Protein AF-0000000070361466 (afdb_homodimer)

Foldseek 3Di:
DPPCPDPLNVVLVVLVVLQVVLLVVLQVQLQCCLVPNNPDVPDPVVLVVLLVSLVSNLVSLVVNVVSLVLCVQQPPNSPVLVVVSVVLSVLSCCLSHCPVVVVDPPNVSSVSSNVSSVVCVVCVVVSVVSRVVRSVVVVVVVVVVVVVVD/DPPCPDPLVVVLVVLVVLQVVLLVVLLVQLQCCLVPNHPDVPDPVVLVVLLVSLVSNLVSLVVNVVSLVLCVQQPPNSPVLVVVSVVLSVLSCCLSHCPVVVVDPPNVSSVSSNVSSVVCVVCVVVSVCSRVVRSVVVVVVVVVVVVVVD

Radius of gyration: 20.85 Å; Cα contacts (8 Å, |Δi|>4): 242; chains: 2; bounding box: 41×65×48 Å

Organism: Tetrahymena thermophila (strain SB210) (NCBI:txid312017)

Nearest PDB structures (foldseek):
  5a7d-assembly4_N  TM=4.945E-01  e=7.513E+00  Drosophila melanogaster
  8u5x-assembly1_A  TM=5.374E-01  e=8.543E+00  Homo sapiens

Structure (mmCIF, N/CA/C/O backbone):
data_AF-0000000070361466-model_v1
#
loop_
_entity.id
_entity.type
_entity.pdbx_description
1 polymer 'Transmembrane protein, putative'
#
loop_
_atom_site.group_PDB
_atom_site.id
_atom_site.type_symbol
_atom_site.label_atom_id
_atom_site.label_alt_id
_atom_site.label_comp_id
_atom_site.label_asym_id
_atom_site.label_entity_id
_atom_site.label_seq_id
_atom_site.pdbx_PDB_ins_code
_atom_site.Cartn_x
_atom_site.Cartn_y
_atom_site.Cartn_z
_atom_site.occupancy
_atom_site.B_iso_or_equiv
_atom_site.auth_seq_id
_atom_site.auth_comp_id
_atom_site.auth_asym_id
_atom_site.auth_atom_id
_atom_site.pdbx_PDB_model_num
ATOM 1 N N . MET A 1 1 ? -0.091 -6.066 -29.016 1 43 1 MET A N 1
ATOM 2 C CA . MET A 1 1 ? 0.013 -5.41 -27.703 1 43 1 MET A CA 1
ATOM 3 C C . MET A 1 1 ? 0.186 -6.438 -26.594 1 43 1 MET A C 1
ATOM 5 O O . MET A 1 1 ? -0.499 -7.461 -26.578 1 43 1 MET A O 1
ATOM 9 N N . SER A 1 2 ? 1.187 -6.289 -25.797 1 61.31 2 SER A N 1
ATOM 10 C CA . SER A 1 2 ? 1.551 -7.375 -24.906 1 61.31 2 SER A CA 1
ATOM 11 C C . SER A 1 2 ? 0.399 -7.727 -23.969 1 61.31 2 SER A C 1
ATOM 13 O O . SER A 1 2 ? -0.404 -6.863 -23.609 1 61.31 2 SER A O 1
ATOM 15 N N . GLU A 1 3 ? -0.049 -9.008 -24.016 1 75.94 3 GLU A N 1
ATOM 16 C CA . GLU A 1 3 ? -1.129 -9.617 -23.234 1 75.94 3 GLU A CA 1
ATOM 17 C C . GLU A 1 3 ? -1.172 -9.07 -21.812 1 75.94 3 GLU A C 1
ATOM 19 O O . GLU A 1 3 ? -2.221 -9.094 -21.172 1 75.94 3 GLU A O 1
ATOM 24 N N . PHE A 1 4 ? -0.107 -8.375 -21.516 1 77.69 4 PHE A N 1
ATOM 25 C CA . PHE A 1 4 ? -0.076 -7.762 -20.188 1 77.69 4 PHE A CA 1
ATOM 26 C C . PHE A 1 4 ? -1.05 -6.59 -20.109 1 77.69 4 PHE A C 1
ATOM 28 O O . PHE A 1 4 ? -1.728 -6.406 -19.094 1 77.69 4 PHE A O 1
ATOM 35 N N . PHE A 1 5 ? -1.266 -5.867 -21.203 1 79 5 PHE A N 1
ATOM 36 C CA . PHE A 1 5 ? -2.139 -4.703 -21.172 1 79 5 PHE A CA 1
ATOM 37 C C . PHE A 1 5 ? -3.561 -5.074 -21.578 1 79 5 PHE A C 1
ATOM 39 O O . PHE A 1 5 ? -4.082 -4.57 -22.562 1 79 5 PHE A O 1
ATOM 46 N N . SER A 1 6 ? -4.215 -5.805 -20.781 1 85.81 6 SER A N 1
ATOM 47 C CA . SER A 1 6 ? -5.605 -6.191 -21 1 85.81 6 SER A CA 1
ATOM 48 C C . SER A 1 6 ? -6.555 -5.25 -20.266 1 85.81 6 SER A C 1
ATOM 50 O O . SER A 1 6 ? -6.137 -4.508 -19.359 1 85.81 6 SER A O 1
ATOM 52 N N . GLN A 1 7 ? -7.742 -5.191 -20.719 1 86.5 7 GLN A N 1
ATOM 53 C CA . GLN A 1 7 ? -8.781 -4.398 -20.078 1 86.5 7 GLN A CA 1
ATOM 54 C C . GLN A 1 7 ? -8.945 -4.793 -18.609 1 86.5 7 GLN A C 1
ATOM 56 O O . GLN A 1 7 ? -9.148 -3.932 -17.75 1 86.5 7 GLN A O 1
ATOM 61 N N . ASP A 1 8 ? -8.859 -5.988 -18.328 1 85.12 8 ASP A N 1
ATOM 62 C CA . ASP A 1 8 ? -8.961 -6.48 -16.953 1 85.12 8 ASP A CA 1
ATOM 63 C C . ASP A 1 8 ? -7.844 -5.918 -16.094 1 85.12 8 ASP A C 1
ATOM 65 O O . ASP A 1 8 ? -8.094 -5.473 -14.961 1 85.12 8 ASP A O 1
ATOM 69 N N . LEU A 1 9 ? -6.742 -5.883 -16.641 1 89.25 9 LEU A N 1
ATOM 70 C CA . LEU A 1 9 ? -5.602 -5.363 -15.891 1 89.25 9 LEU A CA 1
ATOM 71 C C . LEU A 1 9 ? -5.734 -3.861 -15.672 1 89.25 9 LEU A C 1
ATOM 73 O O . LEU A 1 9 ? -5.387 -3.352 -14.602 1 89.25 9 LEU A O 1
ATOM 77 N N . ALA A 1 10 ? -6.277 -3.209 -16.688 1 90.5 10 ALA A N 1
ATOM 78 C CA . ALA A 1 10 ? -6.469 -1.764 -16.578 1 90.5 10 ALA A CA 1
ATOM 79 C C . ALA A 1 10 ? -7.43 -1.42 -15.438 1 90.5 10 ALA A C 1
ATOM 81 O O . ALA A 1 10 ? -7.18 -0.488 -14.672 1 90.5 10 ALA A O 1
ATOM 82 N N . ILE A 1 11 ? -8.469 -2.135 -15.375 1 91.56 11 ILE A N 1
ATOM 83 C CA . ILE A 1 11 ? -9.453 -1.911 -14.32 1 91.56 11 ILE A CA 1
ATOM 84 C C . ILE A 1 11 ? -8.836 -2.209 -12.961 1 91.56 11 ILE A C 1
ATOM 86 O O . ILE A 1 11 ? -8.961 -1.413 -12.023 1 91.56 11 ILE A O 1
ATOM 90 N N . LYS A 1 12 ? -8.148 -3.289 -12.883 1 91.75 12 LYS A N 1
ATOM 91 C CA . LYS A 1 12 ? -7.48 -3.664 -11.633 1 91.75 12 LYS A CA 1
ATOM 92 C C . LYS A 1 12 ? -6.469 -2.602 -11.211 1 91.75 12 LYS A C 1
ATOM 94 O O . LYS A 1 12 ? -6.383 -2.258 -10.031 1 91.75 12 LYS A O 1
ATOM 99 N N . TYR A 1 13 ? -5.816 -2.111 -12.211 1 93.19 13 TYR A N 1
ATOM 100 C CA . TYR A 1 13 ? -4.809 -1.089 -11.945 1 93.19 13 TYR A CA 1
ATOM 101 C C . TYR A 1 13 ? -5.453 0.185 -11.414 1 93.19 13 TYR A C 1
ATOM 103 O O . TYR A 1 13 ? -5.008 0.732 -10.398 1 93.19 13 TYR A O 1
ATOM 111 N N . THR A 1 14 ? -6.469 0.592 -12.055 1 94 14 THR A N 1
ATOM 112 C CA . THR A 1 14 ? -7.133 1.838 -11.68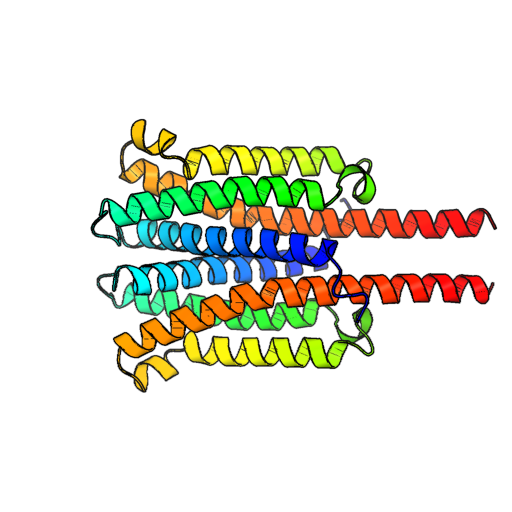8 1 94 14 THR A CA 1
ATOM 113 C C . THR A 1 14 ? -7.715 1.748 -10.281 1 94 14 THR A C 1
ATOM 115 O O . THR A 1 14 ? -7.539 2.662 -9.477 1 94 14 THR A O 1
ATOM 118 N N . VAL A 1 15 ? -8.328 0.705 -10.031 1 94.88 15 VAL A N 1
ATOM 119 C CA . VAL A 1 15 ? -8.945 0.513 -8.727 1 94.88 15 VAL A CA 1
ATOM 120 C C . VAL A 1 15 ? -7.867 0.456 -7.645 1 94.88 15 VAL A C 1
ATOM 122 O O . VAL A 1 15 ? -8.008 1.065 -6.582 1 94.88 15 VAL A O 1
ATOM 125 N N . ARG A 1 16 ? -6.812 -0.213 -7.93 1 94.38 16 ARG A N 1
ATOM 126 C CA . ARG A 1 16 ? -5.715 -0.323 -6.973 1 94.38 16 ARG A CA 1
ATOM 127 C C . ARG A 1 16 ? -5.055 1.032 -6.738 1 94.38 16 ARG A C 1
ATOM 129 O O . ARG A 1 16 ? -4.715 1.375 -5.605 1 94.38 16 ARG A O 1
ATOM 136 N N . PHE A 1 17 ? -4.949 1.73 -7.785 1 94.69 17 PHE A N 1
ATOM 137 C CA . PHE A 1 17 ? -4.379 3.066 -7.672 1 94.69 17 PHE A CA 1
ATOM 138 C C . PHE A 1 17 ? -5.234 3.945 -6.77 1 94.69 17 PHE A C 1
ATOM 140 O O . PHE A 1 17 ? -4.723 4.578 -5.844 1 94.69 17 PHE A O 1
ATOM 147 N N . CYS A 1 18 ? -6.465 3.99 -7.059 1 95.81 18 CYS A N 1
ATOM 148 C CA . CYS A 1 18 ? -7.383 4.793 -6.254 1 95.81 18 CYS A CA 1
ATOM 149 C C . CYS A 1 18 ? -7.324 4.379 -4.789 1 95.81 18 CYS A C 1
ATOM 151 O O . CYS A 1 18 ? -7.277 5.23 -3.902 1 95.81 18 CYS A O 1
ATOM 153 N N . HIS A 1 19 ? -7.266 3.135 -4.59 1 94.88 19 HIS A N 1
ATOM 154 C CA . HIS A 1 19 ? -7.227 2.609 -3.23 1 94.88 19 HIS A CA 1
ATOM 155 C C . HIS A 1 19 ? -5.93 3.002 -2.527 1 94.88 19 HIS A C 1
ATOM 157 O O . HIS A 1 19 ? -5.957 3.5 -1.4 1 94.88 19 HIS A O 1
ATOM 163 N N . MET A 1 20 ? -4.863 2.895 -3.195 1 94.88 20 MET A N 1
ATOM 164 C CA . MET A 1 20 ? -3.557 3.182 -2.613 1 94.88 20 MET A CA 1
ATOM 165 C C . MET A 1 20 ? -3.406 4.672 -2.318 1 94.88 20 MET A C 1
ATOM 167 O O . MET A 1 20 ? -2.908 5.051 -1.258 1 94.88 20 MET A O 1
ATOM 171 N N . PHE A 1 21 ? -3.857 5.379 -3.227 1 96.12 21 PHE A N 1
ATOM 172 C CA . PHE A 1 21 ? -3.744 6.82 -3.057 1 96.12 21 PHE A CA 1
ATOM 173 C C . PHE A 1 21 ? -4.512 7.285 -1.824 1 96.12 21 PHE A C 1
ATOM 175 O O . PHE A 1 21 ? -3.982 8.031 -1.002 1 96.12 21 PHE A O 1
ATOM 182 N N . THR A 1 22 ? -5.68 6.852 -1.6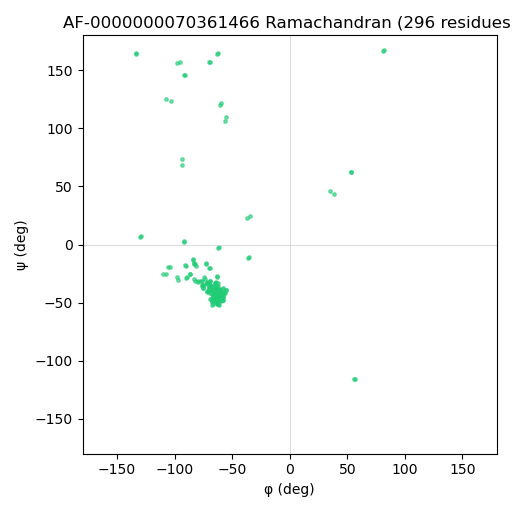92 1 95.06 22 THR A N 1
ATOM 183 C CA . THR A 1 22 ? -6.543 7.305 -0.605 1 95.06 22 THR A CA 1
ATOM 184 C C . THR A 1 22 ? -6.055 6.762 0.734 1 95.06 22 THR A C 1
ATOM 186 O O . THR A 1 22 ? -6.078 7.469 1.743 1 95.06 22 THR A O 1
ATOM 189 N N . VAL A 1 23 ? -5.586 5.52 0.726 1 94.5 23 VAL A N 1
ATOM 190 C CA . VAL A 1 23 ? -5.051 4.945 1.956 1 94.5 23 VAL A CA 1
ATOM 191 C C . VAL A 1 23 ? -3.84 5.75 2.418 1 94.5 23 VAL A C 1
ATOM 193 O O . VAL A 1 23 ? -3.721 6.082 3.602 1 94.5 23 VAL A O 1
ATOM 196 N N . CYS A 1 24 ? -2.971 6.078 1.529 1 95.19 24 CYS A N 1
ATOM 197 C CA . CYS A 1 24 ? -1.765 6.824 1.868 1 95.19 24 CYS A CA 1
ATOM 198 C C . CYS A 1 24 ? -2.113 8.219 2.375 1 95.19 24 CYS A C 1
ATOM 200 O O . CYS A 1 24 ? -1.613 8.648 3.418 1 95.19 24 CYS A O 1
ATOM 202 N N . ALA A 1 25 ? -2.973 8.852 1.678 1 93.88 25 ALA A N 1
ATOM 203 C CA . ALA A 1 25 ? -3.338 10.227 2.025 1 93.88 25 ALA A CA 1
ATOM 204 C C . ALA A 1 25 ? -3.994 10.289 3.4 1 93.88 25 ALA A C 1
ATOM 206 O O . ALA A 1 25 ? -3.566 11.055 4.266 1 93.88 25 ALA A O 1
ATOM 207 N N . LEU A 1 26 ? -4.949 9.453 3.637 1 92.81 26 LEU A N 1
ATOM 208 C CA . LEU A 1 26 ? -5.742 9.531 4.859 1 92.81 26 LEU A CA 1
ATOM 209 C C . LEU A 1 26 ? -4.957 8.984 6.051 1 92.81 26 LEU A C 1
ATOM 211 O O . LEU A 1 26 ? -5.098 9.484 7.172 1 92.81 26 LEU A O 1
ATOM 215 N N . SER A 1 27 ? -4.176 7.984 5.789 1 93.31 27 SER A N 1
ATOM 216 C CA . SER A 1 27 ? -3.371 7.438 6.875 1 93.31 27 SER A CA 1
ATOM 217 C C . SER A 1 27 ? -2.338 8.453 7.363 1 93.31 27 SER A C 1
ATOM 219 O O . SER A 1 27 ? -2.18 8.656 8.57 1 93.31 27 SER A O 1
ATOM 221 N N . GLY A 1 28 ? -1.68 9.031 6.422 1 92.25 28 GLY A N 1
ATOM 222 C CA . GLY A 1 28 ? -0.688 10.023 6.809 1 92.25 28 GLY A CA 1
ATOM 223 C C . GLY A 1 28 ? -1.275 11.18 7.586 1 92.25 28 GLY A C 1
ATOM 224 O O . GLY A 1 28 ? -0.706 11.617 8.594 1 92.25 28 GLY A O 1
ATOM 225 N N . LYS A 1 29 ? -2.365 11.641 7.137 1 90.06 29 LYS A N 1
ATOM 226 C CA . LYS A 1 29 ? -3.033 12.727 7.848 1 90.06 29 LYS A CA 1
ATOM 227 C C . LYS A 1 29 ? -3.355 12.336 9.281 1 90.06 29 LYS A C 1
ATOM 229 O O . LYS A 1 29 ? -3.078 13.086 10.219 1 90.06 29 LYS A O 1
ATOM 234 N N . SER A 1 30 ? -3.908 11.188 9.391 1 90.38 30 SER A N 1
ATOM 235 C CA . SER A 1 30 ? -4.32 10.711 10.703 1 90.38 30 SER A CA 1
ATOM 236 C C . SER A 1 30 ? -3.123 10.555 11.633 1 90.38 30 SER A C 1
ATOM 238 O O . SER A 1 30 ? -3.193 10.914 12.812 1 90.38 30 SER A O 1
ATOM 240 N N . ILE A 1 31 ? -2.07 10.047 11.148 1 90.81 31 ILE A N 1
ATOM 241 C CA . ILE A 1 31 ? -0.871 9.805 11.945 1 90.81 31 ILE A CA 1
ATOM 242 C C . ILE A 1 31 ? -0.305 11.141 12.43 1 90.81 31 ILE A C 1
ATOM 244 O O . ILE A 1 31 ? -0.047 11.312 13.625 1 90.81 31 ILE A O 1
ATOM 248 N N . PHE A 1 32 ? -0.194 12.023 11.586 1 89.06 32 PHE A N 1
ATOM 249 C CA . PHE A 1 32 ? 0.448 13.281 11.953 1 89.06 32 PHE A CA 1
ATOM 250 C C . PHE A 1 32 ? -0.495 14.148 12.773 1 89.06 32 PHE A C 1
ATOM 252 O O . PHE A 1 32 ? -0.055 14.883 13.656 1 89.06 32 PHE A O 1
ATOM 259 N N . GLU A 1 33 ? -1.767 14.008 12.477 1 87.75 33 GLU A N 1
ATOM 260 C CA . GLU A 1 33 ? -2.73 14.727 13.305 1 87.75 33 GLU A CA 1
ATOM 261 C C . GLU A 1 33 ? -2.711 14.219 14.742 1 87.75 33 GLU A C 1
ATOM 263 O O . GLU A 1 33 ? -2.83 15 15.688 1 87.75 33 GLU A O 1
ATOM 268 N N . TYR A 1 34 ? -2.658 12.984 14.852 1 89.88 34 TYR A N 1
ATOM 269 C CA . TYR A 1 34 ? -2.629 12.375 16.188 1 89.88 34 TYR A CA 1
ATOM 270 C C . TYR A 1 34 ? -1.357 12.758 16.922 1 89.88 34 TYR A C 1
ATOM 272 O O . TYR A 1 34 ? -1.4 13.07 18.125 1 89.88 34 TYR A O 1
ATOM 280 N N . LEU A 1 35 ? -0.206 12.781 16.297 1 88.12 35 LEU A N 1
ATOM 281 C CA . LEU A 1 35 ? 1.088 12.961 16.938 1 88.12 35 LEU A CA 1
ATOM 282 C C . LEU A 1 35 ? 1.378 14.445 17.188 1 88.12 35 LEU A C 1
ATOM 284 O O . LEU A 1 35 ? 2.023 14.805 18.172 1 88.12 35 LEU A O 1
ATOM 288 N N . TYR A 1 36 ? 0.867 15.258 16.312 1 82.94 36 TYR A N 1
ATOM 289 C CA . TYR A 1 36 ? 1.318 16.641 16.375 1 82.94 36 TYR A CA 1
ATOM 290 C C . TYR A 1 36 ? 0.135 17.609 16.391 1 82.94 36 TYR A C 1
ATOM 292 O O . TYR A 1 36 ? 0.315 18.812 16.484 1 82.94 36 TYR A O 1
ATOM 300 N N . GLY A 1 37 ? -1.083 17.031 16.5 1 76.06 37 GLY A N 1
ATOM 301 C CA . GLY A 1 37 ? -2.266 17.875 16.547 1 76.06 37 GLY A CA 1
ATOM 302 C C . GLY A 1 37 ? -2.719 18.344 15.172 1 76.06 37 GLY A C 1
ATOM 303 O O . GLY A 1 37 ? -2.102 18 14.164 1 76.06 37 GLY A O 1
ATOM 304 N N . ASP A 1 38 ? -3.967 18.875 15.227 1 59.69 38 ASP A N 1
ATOM 305 C CA . ASP A 1 38 ? -4.684 19.219 14.008 1 59.69 38 ASP A CA 1
ATOM 306 C C . ASP A 1 38 ? -3.871 20.188 13.148 1 59.69 38 ASP A C 1
ATOM 308 O O . ASP A 1 38 ? -3.398 21.219 13.648 1 59.69 38 ASP A O 1
ATOM 312 N N . PHE A 1 39 ? -3.371 19.547 12.078 1 52.47 39 PHE A N 1
ATOM 313 C CA . PHE A 1 39 ? -2.545 20.219 11.086 1 52.47 39 PHE A CA 1
ATOM 314 C C . PHE A 1 39 ? -3.299 21.375 10.445 1 52.47 39 PHE A C 1
ATOM 316 O O . PHE A 1 39 ? -2.691 22.359 10.023 1 52.47 39 PHE A O 1
ATOM 323 N N . THR A 1 40 ? -4.504 21.094 10.023 1 54.41 40 THR A N 1
ATOM 324 C CA . THR A 1 40 ? -5.152 21.953 9.031 1 54.41 40 THR A CA 1
ATOM 325 C C . THR A 1 40 ? -6.195 22.844 9.688 1 54.41 40 THR A C 1
ATOM 327 O O . THR A 1 40 ? -6.652 22.562 10.797 1 54.41 40 THR A O 1
ATOM 330 N N . ASN A 1 41 ? -5.973 24.031 9.469 1 56.59 41 ASN A N 1
ATOM 331 C CA . ASN A 1 41 ? -7 24.969 9.938 1 56.59 41 ASN A CA 1
ATOM 332 C C . ASN A 1 41 ? -8.398 24.359 9.812 1 56.59 41 ASN A C 1
ATOM 334 O O . ASN A 1 41 ? -9.398 25.078 9.883 1 56.59 41 ASN A O 1
ATOM 338 N N . ASN A 1 42 ? -8.344 22.922 9.836 1 63 42 ASN A N 1
ATOM 339 C CA . ASN A 1 42 ? -9.633 22.25 9.797 1 63 42 ASN A CA 1
ATOM 340 C C . ASN A 1 42 ? -10.641 23.016 8.938 1 63 42 ASN A C 1
ATOM 342 O O . ASN A 1 42 ? -11.758 23.297 9.383 1 63 42 ASN A O 1
ATOM 346 N N . SER A 1 43 ? -10.117 23.422 7.75 1 74.62 43 SER A N 1
ATOM 347 C CA . SER A 1 43 ? -11.016 24.156 6.863 1 74.62 43 SER A CA 1
ATOM 348 C C . SER A 1 43 ? -12.102 23.234 6.301 1 74.62 43 SER A C 1
ATOM 350 O O . SER A 1 43 ? -11.945 22.016 6.277 1 74.62 43 SER A O 1
ATOM 352 N N . LYS A 1 44 ? -13.125 23.875 5.938 1 82.25 44 LYS A N 1
ATOM 353 C CA . LYS A 1 44 ? -14.242 23.172 5.312 1 82.25 44 LYS A CA 1
ATOM 354 C C . LYS A 1 44 ? -13.789 22.438 4.055 1 82.25 44 LYS A C 1
ATOM 356 O O . LYS A 1 44 ? -14.227 21.312 3.797 1 82.25 44 LYS A O 1
ATOM 361 N N . ALA A 1 45 ? -12.914 23.031 3.338 1 83.06 45 ALA A N 1
ATOM 362 C CA . ALA A 1 45 ? -12.398 22.438 2.111 1 83.06 45 ALA A CA 1
ATOM 363 C C . ALA A 1 45 ? -11.617 21.156 2.412 1 83.06 45 ALA A C 1
ATOM 365 O O . ALA A 1 45 ? -11.766 20.156 1.71 1 83.06 45 ALA A O 1
ATOM 366 N N . GLU A 1 46 ? -10.828 21.125 3.408 1 85.25 46 GLU A N 1
ATOM 367 C CA . GLU A 1 46 ? -10.07 19.953 3.816 1 85.25 46 GLU A CA 1
ATOM 368 C C . GLU A 1 46 ? -11 18.828 4.258 1 85.25 46 GLU A C 1
ATOM 370 O O . GLU A 1 46 ? -10.781 17.656 3.922 1 85.25 46 GLU A O 1
ATOM 375 N N . GLY A 1 47 ? -12 19.203 4.938 1 84.38 47 GLY A N 1
ATOM 376 C CA . GLY A 1 47 ? -12.984 18.219 5.367 1 84.38 47 GLY A CA 1
ATOM 377 C C . GLY A 1 47 ? -13.68 17.531 4.211 1 84.38 47 GLY A C 1
ATOM 378 O O . GLY A 1 47 ? -13.852 16.312 4.219 1 84.38 47 GLY A O 1
ATOM 379 N N . ILE A 1 48 ? -14.117 18.328 3.305 1 87.19 48 ILE A N 1
ATOM 380 C CA . ILE A 1 48 ? -14.781 17.797 2.123 1 87.19 48 ILE A CA 1
ATOM 381 C C . ILE A 1 48 ? -13.82 16.891 1.356 1 87.19 48 ILE A C 1
ATOM 383 O O . ILE A 1 48 ? -14.203 15.797 0.924 1 87.19 48 ILE A O 1
ATOM 387 N N . PHE A 1 49 ? -12.602 17.297 1.213 1 89.69 49 PHE A N 1
ATOM 388 C CA . PHE A 1 49 ? -11.586 16.516 0.522 1 89.69 49 PHE A CA 1
ATOM 389 C C . PHE A 1 49 ? -11.383 15.172 1.215 1 89.69 49 PHE A C 1
ATOM 391 O O . PHE A 1 49 ? -11.383 14.125 0.563 1 89.69 49 PHE A O 1
ATOM 398 N N . CYS A 1 50 ? -11.25 15.195 2.482 1 89.19 50 CYS A N 1
ATOM 399 C CA . CYS A 1 50 ? -11.07 13.969 3.252 1 89.19 50 CYS A CA 1
ATOM 400 C C . CYS A 1 50 ? -12.297 13.07 3.137 1 89.19 50 CYS A C 1
ATOM 402 O O . CYS A 1 50 ? -12.164 11.844 3.07 1 89.19 50 CYS A O 1
ATOM 404 N N . GLY A 1 51 ? -13.461 13.703 3.07 1 88.88 51 GLY A N 1
ATOM 405 C CA . GLY A 1 51 ? -14.68 12.938 2.883 1 88.88 51 GLY A CA 1
ATOM 406 C C . GLY A 1 51 ? -14.734 12.219 1.547 1 88.88 51 GLY A C 1
ATOM 407 O O . GLY A 1 51 ? -15.109 11.047 1.479 1 88.88 51 GLY A O 1
ATOM 408 N N . ILE A 1 52 ? -14.344 12.875 0.559 1 92.75 52 ILE A N 1
ATOM 409 C CA . ILE A 1 52 ? -14.305 12.289 -0.776 1 92.75 52 ILE A CA 1
ATOM 410 C C . ILE A 1 52 ? -13.281 11.156 -0.811 1 92.75 52 ILE A C 1
ATOM 412 O O . ILE A 1 52 ? -13.555 10.078 -1.334 1 92.75 52 ILE A O 1
ATOM 416 N N . LEU A 1 53 ? -12.141 11.414 -0.221 1 93.81 53 LEU A N 1
ATOM 417 C CA . LEU A 1 53 ? -11.117 10.375 -0.163 1 93.81 53 LEU A CA 1
ATOM 418 C C . LEU A 1 53 ? -11.625 9.148 0.576 1 93.81 53 LEU A C 1
ATOM 420 O O . LEU A 1 53 ? -11.359 8.016 0.169 1 93.81 53 LEU A O 1
ATOM 424 N N . GLY A 1 54 ? -12.344 9.438 1.641 1 92.25 54 GLY A N 1
ATOM 425 C CA . GLY A 1 54 ? -12.922 8.328 2.381 1 92.25 54 GLY A CA 1
ATOM 426 C C . GLY A 1 54 ? -13.883 7.5 1.556 1 92.25 54 GLY A C 1
ATOM 427 O O . GLY A 1 54 ? -13.844 6.27 1.595 1 92.25 54 GLY A O 1
ATOM 428 N N . LEU A 1 55 ? -14.703 8.141 0.812 1 93.56 55 LEU A N 1
ATOM 429 C CA . LEU A 1 55 ? -15.672 7.457 -0.039 1 93.56 55 LEU A CA 1
ATOM 430 C C . LEU A 1 55 ? -14.961 6.625 -1.104 1 93.56 55 LEU A C 1
ATOM 432 O O . LEU A 1 55 ? -15.328 5.469 -1.335 1 93.56 55 LEU A O 1
ATOM 436 N N . ILE A 1 56 ? -13.969 7.156 -1.703 1 95.75 56 ILE A N 1
ATOM 437 C CA . ILE A 1 56 ? -13.211 6.449 -2.729 1 95.75 56 ILE A CA 1
ATOM 438 C C . ILE A 1 56 ? -12.492 5.254 -2.107 1 95.75 56 ILE A C 1
ATOM 440 O O . ILE A 1 56 ? -12.422 4.184 -2.713 1 95.75 56 ILE A O 1
ATOM 444 N N . LEU A 1 57 ? -11.969 5.418 -0.94 1 95 57 LEU A N 1
ATOM 445 C CA . LEU A 1 57 ? -11.289 4.34 -0.237 1 95 57 LEU A CA 1
ATOM 446 C C . LEU A 1 57 ? -12.227 3.156 -0.01 1 95 57 LEU A C 1
ATOM 448 O O . LEU A 1 57 ? -11.867 2.012 -0.3 1 95 57 LEU A O 1
ATOM 452 N N . ILE A 1 58 ? -13.406 3.451 0.43 1 92.69 58 ILE A N 1
ATOM 453 C CA . ILE A 1 58 ? -14.391 2.418 0.73 1 92.69 58 ILE A CA 1
ATOM 454 C C . ILE A 1 58 ? -14.805 1.714 -0.558 1 92.69 58 ILE A C 1
ATOM 456 O O . ILE A 1 58 ? -14.773 0.484 -0.638 1 92.69 58 ILE A O 1
ATOM 460 N N . LEU A 1 59 ? -15.086 2.443 -1.535 1 94.88 59 LEU A N 1
ATOM 461 C CA . LEU A 1 59 ? -15.578 1.879 -2.787 1 94.88 59 LEU A CA 1
ATOM 462 C C . LEU A 1 59 ? -14.477 1.087 -3.492 1 94.88 59 LEU A C 1
ATOM 464 O O . LEU A 1 59 ? -14.719 -0.028 -3.961 1 94.88 59 LEU A O 1
ATOM 468 N N . SER A 1 60 ? -13.359 1.666 -3.57 1 94.56 60 SER A N 1
ATOM 469 C CA . SER A 1 60 ? -12.258 0.969 -4.234 1 94.56 60 SER A CA 1
ATOM 470 C C . SER A 1 60 ? -11.859 -0.283 -3.463 1 94.56 60 SER A C 1
ATOM 472 O O . SER A 1 60 ? -11.484 -1.293 -4.062 1 94.56 60 SER A O 1
ATOM 474 N N . GLY A 1 61 ? -11.906 -0.221 -2.189 1 92.12 61 GLY A N 1
ATOM 475 C CA . GLY A 1 61 ? -11.641 -1.407 -1.389 1 92.12 61 GLY A CA 1
ATOM 476 C C . GLY A 1 61 ? -12.617 -2.535 -1.657 1 92.12 61 GLY A C 1
ATOM 477 O O . GLY A 1 61 ? -12.219 -3.693 -1.792 1 92.12 61 GLY A O 1
ATOM 478 N N . LEU A 1 62 ? -13.828 -2.184 -1.766 1 90.94 62 LEU A N 1
ATOM 479 C CA . LEU A 1 62 ? -14.875 -3.158 -2.045 1 90.94 62 LEU A CA 1
ATOM 480 C C . LEU A 1 62 ? -14.688 -3.785 -3.422 1 90.94 62 LEU A C 1
ATOM 482 O O . LEU A 1 62 ? -14.68 -5.012 -3.555 1 90.94 62 LEU A O 1
ATOM 486 N N . ILE A 1 63 ? -14.438 -3.006 -4.379 1 92.56 63 ILE A N 1
ATOM 487 C CA . ILE A 1 63 ? -14.266 -3.488 -5.746 1 92.56 63 ILE A CA 1
ATOM 488 C C . ILE A 1 63 ? -13.023 -4.379 -5.824 1 92.56 63 ILE A C 1
ATOM 490 O O . ILE A 1 63 ? -13.047 -5.43 -6.469 1 92.56 63 ILE A O 1
ATOM 494 N N . ASN A 1 64 ? -12 -3.973 -5.129 1 89.25 64 ASN A N 1
ATOM 495 C CA . ASN A 1 64 ? -10.758 -4.738 -5.113 1 89.25 64 ASN A CA 1
ATOM 496 C C . ASN A 1 64 ? -10.969 -6.145 -4.555 1 89.25 64 ASN A C 1
ATOM 498 O O . ASN A 1 64 ? -10.359 -7.102 -5.027 1 89.25 64 ASN A O 1
ATOM 502 N N . THR A 1 65 ? -11.75 -6.238 -3.617 1 87.56 65 THR A N 1
ATOM 503 C CA . THR A 1 65 ? -12.039 -7.539 -3.02 1 87.56 65 THR A CA 1
ATOM 504 C C . THR A 1 65 ? -12.672 -8.477 -4.043 1 87.56 65 THR A C 1
ATOM 506 O O . THR A 1 65 ? -12.281 -9.641 -4.156 1 87.56 65 THR A O 1
ATOM 509 N N . PHE A 1 66 ? -13.539 -7.961 -4.84 1 88.5 66 PHE A N 1
ATOM 510 C CA . PHE A 1 66 ? -14.211 -8.773 -5.844 1 88.5 66 PHE A CA 1
ATOM 511 C C . PHE A 1 66 ? -13.258 -9.148 -6.965 1 88.5 66 PHE A C 1
ATOM 513 O O . PHE A 1 66 ? -13.305 -10.266 -7.484 1 88.5 66 PHE A O 1
ATOM 520 N N . LEU A 1 67 ? -12.391 -8.336 -7.246 1 88.94 67 LEU A N 1
ATOM 521 C CA . LEU A 1 67 ? -11.438 -8.57 -8.336 1 88.94 67 LEU A CA 1
ATOM 522 C C . LEU A 1 67 ? -10.422 -9.641 -7.953 1 88.94 67 LEU A C 1
ATOM 524 O O . LEU A 1 67 ? -9.766 -10.211 -8.82 1 88.94 67 LEU A O 1
ATOM 528 N N . GLN A 1 68 ? -10.305 -9.945 -6.691 1 86.88 68 GLN A N 1
ATOM 529 C CA . GLN A 1 68 ? -9.328 -10.938 -6.234 1 86.88 68 GLN A CA 1
ATOM 530 C C . GLN A 1 68 ? -9.883 -12.352 -6.367 1 86.88 68 GLN A C 1
ATOM 532 O O . GLN A 1 68 ? -9.156 -13.328 -6.176 1 86.88 68 GLN A O 1
ATOM 537 N N . LYS A 1 69 ? -11.133 -12.594 -6.609 1 86.44 69 LYS A N 1
ATOM 538 C CA . LYS A 1 69 ? -11.773 -13.883 -6.848 1 86.44 69 LYS A CA 1
ATOM 539 C C . LYS A 1 69 ? -11.453 -14.867 -5.73 1 86.44 69 LYS A C 1
ATOM 541 O O . LYS A 1 69 ? -10.953 -15.969 -5.988 1 86.44 69 LYS A O 1
ATOM 546 N N . PRO A 1 70 ? -11.859 -14.547 -4.539 1 87.69 70 PRO A N 1
ATOM 547 C CA . PRO A 1 70 ? -11.453 -15.359 -3.396 1 87.69 70 PRO A CA 1
ATOM 548 C C . PRO A 1 70 ? -12.016 -16.781 -3.451 1 87.69 70 PRO A C 1
ATOM 550 O O . PRO A 1 70 ? -11.352 -17.734 -3.025 1 87.69 70 PRO A O 1
ATOM 553 N N . LYS A 1 71 ? -13.211 -16.938 -3.955 1 87.69 71 LYS A N 1
ATOM 554 C CA . LYS A 1 71 ? -13.797 -18.281 -4.043 1 87.69 71 LYS A CA 1
ATOM 555 C C . LYS A 1 71 ? -12.93 -19.188 -4.902 1 87.69 71 LYS A C 1
ATOM 557 O O . LYS A 1 71 ? -12.633 -20.328 -4.504 1 87.69 71 LYS A O 1
ATOM 562 N N . GLU A 1 72 ? -12.5 -18.703 -5.938 1 86.56 72 GLU A N 1
ATOM 563 C CA . GLU A 1 72 ? -11.703 -19.469 -6.891 1 86.56 72 GLU A CA 1
ATOM 564 C C . GLU A 1 72 ? -10.281 -19.688 -6.379 1 86.56 72 GLU A C 1
ATOM 566 O O . GLU A 1 72 ? -9.727 -20.781 -6.531 1 86.56 72 GLU A O 1
ATOM 571 N N . ASN A 1 73 ? -9.781 -18.703 -5.672 1 86.81 73 ASN A N 1
ATOM 572 C CA . ASN A 1 73 ? -8.352 -18.719 -5.379 1 86.81 73 ASN A CA 1
ATOM 573 C C . ASN A 1 73 ? -8.07 -19.297 -3.996 1 86.81 73 ASN A C 1
ATOM 575 O O . ASN A 1 73 ? -7.016 -19.891 -3.775 1 86.81 73 ASN A O 1
ATOM 579 N N . LEU A 1 74 ? -8.969 -19.125 -3.08 1 92.81 74 LEU A N 1
ATOM 580 C CA . LEU A 1 74 ? -8.672 -19.469 -1.693 1 92.81 74 LEU A CA 1
ATOM 581 C C . LEU A 1 74 ? -9.414 -20.734 -1.271 1 92.81 74 LEU A C 1
ATOM 583 O O . LEU A 1 74 ? -9.016 -21.406 -0.319 1 92.81 74 LEU A O 1
ATOM 587 N N . LYS A 1 75 ? -10.562 -21.016 -1.957 1 93.06 75 LYS A N 1
ATOM 588 C CA . LYS A 1 75 ? -11.359 -22.203 -1.657 1 93.06 75 LYS A CA 1
ATOM 589 C C . LYS A 1 75 ? -11.766 -22.234 -0.187 1 93.06 75 LYS A C 1
ATOM 591 O O . LYS A 1 75 ? -12.383 -21.297 0.314 1 93.06 75 LYS A O 1
ATOM 596 N N . GLU A 1 76 ? -11.305 -23.234 0.625 1 91.5 76 GLU A N 1
ATOM 597 C CA . GLU A 1 76 ? -11.742 -23.422 2.004 1 91.5 76 GLU A CA 1
ATOM 598 C C . GLU A 1 76 ? -11.234 -22.312 2.906 1 91.5 76 GLU A C 1
ATOM 600 O O . GLU A 1 76 ? -11.781 -22.078 3.99 1 91.5 76 GLU A O 1
ATOM 605 N N . HIS A 1 77 ? -10.234 -21.625 2.504 1 92.44 77 HIS A N 1
ATOM 606 C CA . HIS A 1 77 ? -9.633 -20.594 3.336 1 92.44 77 HIS A CA 1
ATOM 607 C C . HIS A 1 77 ? -10.258 -19.219 3.061 1 92.44 77 HIS A C 1
ATOM 609 O O . HIS A 1 77 ? -9.852 -18.219 3.645 1 92.44 77 HIS A O 1
ATOM 615 N N . LYS A 1 78 ? -11.234 -19.219 2.193 1 94.25 78 LYS A N 1
ATOM 616 C CA . LYS A 1 78 ? -11.852 -17.984 1.741 1 94.25 78 LYS A CA 1
ATOM 617 C C . LYS A 1 78 ? -12.633 -17.312 2.869 1 94.25 78 LYS A C 1
ATOM 619 O O . LYS A 1 78 ? -12.617 -16.094 3.004 1 94.25 78 LYS A O 1
ATOM 624 N N . ASP A 1 79 ? -13.273 -18.078 3.701 1 94.25 79 ASP A N 1
ATOM 625 C CA . ASP A 1 79 ? -14.211 -17.531 4.684 1 94.25 79 ASP A CA 1
ATOM 626 C C . ASP A 1 79 ? -13.484 -16.688 5.73 1 94.25 79 ASP A C 1
ATOM 628 O O . ASP A 1 79 ? -13.898 -15.562 6.023 1 94.25 79 ASP A O 1
ATOM 632 N N . LEU A 1 80 ? -12.445 -17.266 6.305 1 93.81 80 LEU A N 1
ATOM 633 C CA . LEU A 1 80 ? -11.672 -16.516 7.285 1 93.81 80 LEU A CA 1
ATOM 634 C C . LEU A 1 80 ? -11.117 -15.227 6.672 1 93.81 80 LEU A C 1
ATOM 636 O O . LEU A 1 80 ? -11.188 -14.164 7.285 1 93.81 80 LEU A O 1
ATOM 640 N N . TRP A 1 81 ? -10.578 -15.328 5.477 1 94.81 81 TRP A N 1
ATOM 641 C CA . TRP A 1 81 ? -10.016 -14.188 4.762 1 94.81 81 TRP A CA 1
ATOM 642 C C . TRP A 1 81 ? -11.078 -13.117 4.539 1 94.81 81 TRP A C 1
ATOM 644 O O . TRP A 1 81 ? -10.836 -11.938 4.801 1 94.81 81 TRP A O 1
ATOM 654 N N . LEU A 1 82 ? -12.297 -13.531 4.18 1 94.19 82 LEU A N 1
ATOM 655 C CA . LEU A 1 82 ? -13.383 -12.594 3.914 1 94.19 82 LEU A CA 1
ATOM 656 C C . LEU A 1 82 ? -13.883 -11.961 5.207 1 94.19 82 LEU A C 1
ATOM 658 O O . LEU A 1 82 ? -14.211 -10.773 5.234 1 94.19 82 LEU A O 1
ATOM 662 N N . ARG A 1 83 ? -13.961 -12.781 6.184 1 94.19 83 ARG A N 1
ATOM 663 C CA . ARG A 1 83 ? -14.422 -12.258 7.465 1 94.19 83 ARG A CA 1
ATOM 664 C C . ARG A 1 83 ? -13.516 -11.125 7.949 1 94.19 83 ARG A C 1
ATOM 666 O O . ARG A 1 83 ? -14 -10.086 8.398 1 94.19 83 ARG A O 1
ATOM 673 N N . ILE A 1 84 ? -12.234 -11.312 7.848 1 94.06 84 ILE A N 1
ATOM 674 C CA . ILE A 1 84 ? -11.281 -10.297 8.273 1 94.06 84 ILE A CA 1
ATOM 675 C C . ILE A 1 84 ? -11.383 -9.078 7.363 1 94.06 84 ILE A C 1
ATOM 677 O O . ILE A 1 84 ? -11.328 -7.938 7.832 1 94.06 84 ILE A O 1
ATOM 681 N N . LEU A 1 85 ? -11.562 -9.297 6.125 1 93.25 85 LEU A N 1
ATOM 682 C CA . LEU A 1 85 ? -11.688 -8.211 5.16 1 93.25 85 LEU A CA 1
ATOM 683 C C . LEU A 1 85 ? -12.938 -7.379 5.438 1 93.25 85 LEU A C 1
ATOM 685 O O . LEU A 1 85 ? -12.891 -6.148 5.363 1 93.25 85 LEU A O 1
ATOM 689 N N . TYR A 1 86 ? -14.016 -8.039 5.75 1 91.38 86 TYR A N 1
ATOM 690 C CA . TYR A 1 86 ? -15.266 -7.336 6.031 1 91.38 86 TYR A CA 1
ATOM 691 C C . TYR A 1 86 ? -15.164 -6.547 7.332 1 91.38 86 TYR A C 1
ATOM 693 O O . TYR A 1 86 ? -15.695 -5.441 7.438 1 91.38 86 TYR A O 1
ATOM 701 N N . ALA A 1 87 ? -14.531 -7.117 8.281 1 92.88 87 ALA A N 1
ATOM 702 C CA . ALA A 1 87 ? -14.281 -6.375 9.516 1 92.88 87 ALA A CA 1
ATOM 703 C C . ALA A 1 87 ? -13.477 -5.109 9.242 1 92.88 87 ALA A C 1
ATOM 705 O O . ALA A 1 87 ? -13.805 -4.035 9.75 1 92.88 87 ALA A O 1
ATOM 706 N N . LYS A 1 88 ? -12.516 -5.246 8.406 1 92.38 88 LYS A N 1
ATOM 707 C CA . LYS A 1 88 ? -11.719 -4.09 8.008 1 92.38 88 LYS A CA 1
ATOM 708 C 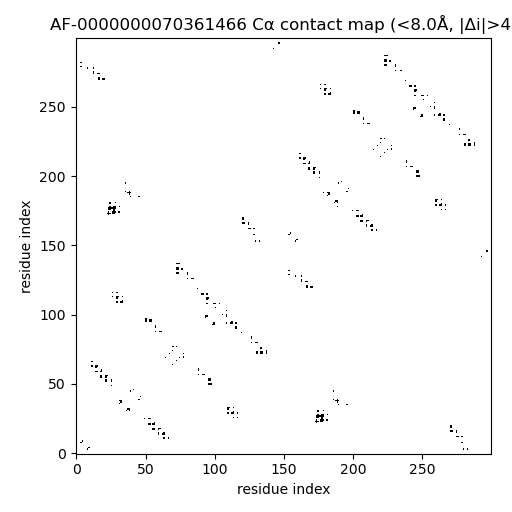C . LYS A 1 88 ? -12.578 -3.053 7.289 1 92.38 88 LYS A C 1
ATOM 710 O O . LYS A 1 88 ? -12.43 -1.852 7.52 1 92.38 88 LYS A O 1
ATOM 715 N N . PHE A 1 89 ? -13.375 -3.564 6.48 1 90.81 89 PHE A N 1
ATOM 716 C CA . PHE A 1 89 ? -14.266 -2.699 5.719 1 90.81 89 PHE A CA 1
ATOM 717 C C . PHE A 1 89 ? -15.203 -1.935 6.648 1 90.81 89 PHE A C 1
ATOM 719 O O . PHE A 1 89 ? -15.375 -0.722 6.504 1 90.81 89 PHE A O 1
ATOM 726 N N . LEU A 1 90 ? -15.734 -2.584 7.59 1 90.56 90 LEU A N 1
ATOM 727 C CA . LEU A 1 90 ? -16.672 -1.968 8.523 1 90.56 90 LEU A CA 1
ATOM 728 C C . LEU A 1 90 ? -15.969 -0.905 9.367 1 90.56 90 LEU A C 1
ATOM 730 O O . LEU A 1 90 ? -16.484 0.196 9.547 1 90.56 90 LEU A O 1
ATOM 734 N N . ILE A 1 91 ? -14.828 -1.244 9.812 1 89.94 91 ILE A N 1
ATOM 735 C CA . ILE A 1 91 ? -14.062 -0.3 10.617 1 89.94 91 ILE A CA 1
ATOM 736 C C . ILE A 1 91 ? -13.711 0.926 9.781 1 89.94 91 ILE A C 1
ATOM 738 O O . ILE A 1 91 ? -13.805 2.061 10.25 1 89.94 91 ILE A O 1
ATOM 742 N N . THR A 1 92 ? -13.312 0.709 8.57 1 89.69 92 THR A N 1
ATOM 743 C CA . THR A 1 92 ? -12.977 1.806 7.668 1 89.69 92 THR A CA 1
ATOM 744 C C . THR A 1 92 ? -14.18 2.711 7.438 1 89.69 92 THR A C 1
ATOM 746 O O . THR A 1 92 ? -14.055 3.938 7.438 1 89.69 92 THR A O 1
ATOM 749 N N . CYS A 1 93 ? -15.312 2.145 7.285 1 88.81 93 CYS A N 1
ATOM 750 C CA . CYS A 1 93 ? -16.531 2.924 7.098 1 88.81 93 CYS A CA 1
ATOM 751 C C . CYS A 1 93 ? -16.828 3.775 8.328 1 88.81 93 CYS A C 1
ATOM 753 O O . CYS A 1 93 ? -17.219 4.941 8.203 1 88.81 93 CYS A O 1
ATOM 755 N N . LEU A 1 94 ? -16.578 3.234 9.422 1 86.81 94 LEU A N 1
ATOM 756 C CA . LEU A 1 94 ? -16.875 3.926 10.664 1 86.81 94 LEU A CA 1
ATOM 757 C C . LEU A 1 94 ? -15.93 5.102 10.883 1 86.81 94 LEU A C 1
ATOM 759 O O . LEU A 1 94 ? -16.359 6.184 11.289 1 86.81 94 LEU A O 1
ATOM 763 N N . VAL A 1 95 ? -14.703 4.895 10.562 1 84.62 95 VAL A N 1
ATOM 764 C CA . VAL A 1 95 ? -13.703 5.887 10.938 1 84.62 95 VAL A CA 1
ATOM 765 C C . VAL A 1 95 ? -13.57 6.934 9.828 1 84.62 95 VAL A C 1
ATOM 767 O O . VAL A 1 95 ? -13.188 8.078 10.094 1 84.62 95 VAL A O 1
ATOM 770 N N . CYS A 1 96 ? -13.836 6.578 8.594 1 82.25 96 CYS A N 1
ATOM 771 C CA . CYS A 1 96 ? -13.672 7.492 7.465 1 82.25 96 CYS A CA 1
ATOM 772 C C . CYS A 1 96 ? -14.961 8.266 7.203 1 82.25 96 CYS A C 1
ATOM 774 O O . CYS A 1 96 ? -14.953 9.281 6.504 1 82.25 96 CYS A O 1
ATOM 776 N N . THR A 1 97 ? -16.062 7.848 7.66 1 76.12 97 THR A N 1
ATOM 777 C CA . THR A 1 97 ? -17.328 8.555 7.469 1 76.12 97 THR A CA 1
ATOM 778 C C . THR A 1 97 ? -17.578 9.523 8.617 1 76.12 97 THR A C 1
ATOM 780 O O . THR A 1 97 ? -17.109 9.305 9.734 1 76.12 97 THR A O 1
ATOM 783 N N . PRO A 1 98 ? -18.203 10.641 8.266 1 75.19 98 PRO A N 1
ATOM 784 C CA . PRO A 1 98 ? -18.453 11.664 9.289 1 75.19 98 PRO A CA 1
ATOM 785 C C . PRO A 1 98 ? -19.359 11.172 10.414 1 75.19 98 PRO A C 1
ATOM 787 O O . PRO A 1 98 ? -19.5 11.844 11.438 1 75.19 98 PRO A O 1
ATOM 790 N N . ILE A 1 99 ? -19.844 9.977 10.32 1 74.94 99 ILE A N 1
ATOM 791 C CA . ILE A 1 99 ? -20.797 9.477 11.312 1 74.94 99 ILE A CA 1
ATOM 792 C C . ILE A 1 99 ? -20.141 9.477 12.695 1 74.94 99 ILE A C 1
ATOM 794 O O . ILE A 1 99 ? -20.734 9.977 13.664 1 74.94 99 ILE A O 1
ATOM 798 N N . LEU A 1 100 ? -18.953 9.047 12.805 1 78.94 100 LEU A N 1
ATOM 799 C CA . LEU A 1 100 ? -18.281 8.977 14.102 1 78.94 100 LEU A CA 1
ATOM 800 C C . LEU A 1 100 ? -17.938 10.367 14.609 1 78.94 100 LEU A C 1
ATOM 802 O O . LEU A 1 100 ? -17.953 10.617 15.82 1 78.94 100 LEU A O 1
ATOM 806 N N . ARG A 1 101 ? -17.656 11.219 13.68 1 78.62 101 ARG A N 1
ATOM 807 C CA . ARG A 1 101 ? -17.297 12.586 14.039 1 78.62 101 ARG A CA 1
ATOM 808 C C . ARG A 1 101 ? -18.453 13.289 14.742 1 78.62 101 ARG A C 1
ATOM 810 O O . ARG A 1 101 ? -18.234 14.172 15.578 1 78.62 101 ARG A O 1
ATOM 817 N N . LEU A 1 102 ? -19.641 12.867 14.43 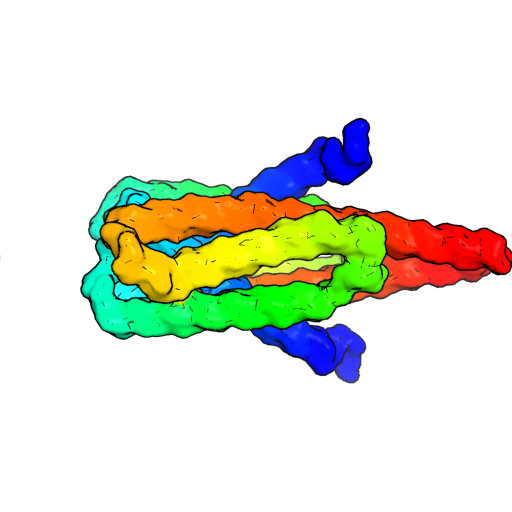1 82.5 102 LEU A N 1
ATOM 818 C CA . LEU A 1 102 ? -20.828 13.477 15.016 1 82.5 102 LEU A CA 1
ATOM 819 C C . LEU A 1 102 ? -21.109 12.914 16.406 1 82.5 102 LEU A C 1
ATOM 821 O O . LEU A 1 102 ? -21.812 13.539 17.203 1 82.5 102 LEU A O 1
ATOM 825 N N . LEU A 1 103 ? -20.578 11.82 16.75 1 86.44 103 LEU A N 1
ATOM 826 C CA . LEU A 1 103 ? -20.953 11.102 17.969 1 86.44 103 LEU A CA 1
ATOM 827 C C . LEU A 1 103 ? -19.906 11.281 19.062 1 86.44 103 LEU A C 1
ATOM 829 O O . LEU A 1 103 ? -20.188 11.039 20.234 1 86.44 103 LEU A O 1
ATOM 833 N N . VAL A 1 104 ? -18.688 11.68 18.719 1 87.81 104 VAL A N 1
ATOM 834 C CA . VAL A 1 104 ? -17.609 11.742 19.719 1 87.81 104 VAL A CA 1
ATOM 835 C C . VAL A 1 104 ? -16.875 13.078 19.594 1 87.81 104 VAL A C 1
ATOM 837 O O . VAL A 1 104 ? -17.047 13.789 18.594 1 87.81 104 VAL A O 1
ATOM 840 N N . SER A 1 105 ? -16.125 13.383 20.609 1 87.94 105 SER A N 1
ATOM 841 C CA . SER A 1 105 ? -15.312 14.602 20.594 1 87.94 105 SER A CA 1
ATOM 842 C C . SER A 1 105 ? -14.258 14.539 19.484 1 87.94 105 SER A C 1
ATOM 844 O O . SER A 1 105 ? -13.953 13.461 18.969 1 87.94 105 SER A O 1
ATOM 846 N N . ARG A 1 106 ? -13.695 15.609 19.141 1 83.88 106 ARG A N 1
ATOM 847 C CA . ARG A 1 106 ? -12.672 15.703 18.109 1 83.88 106 ARG A CA 1
ATOM 848 C C . ARG A 1 106 ? -11.422 14.922 18.5 1 83.88 106 ARG A C 1
ATOM 850 O O . ARG A 1 106 ? -10.844 14.203 17.688 1 83.88 106 ARG A O 1
ATOM 857 N N . GLU A 1 107 ? -11.062 15.062 19.75 1 86.5 107 GLU A N 1
ATOM 858 C CA . GLU A 1 107 ? -9.875 14.367 20.25 1 86.5 107 GLU A CA 1
ATOM 859 C C . GLU A 1 107 ? -10.047 12.859 20.172 1 86.5 107 GLU A C 1
ATOM 861 O O . GLU A 1 107 ? -9.141 12.141 19.734 1 86.5 107 GLU A O 1
ATOM 866 N N . THR A 1 108 ? -11.242 12.469 20.562 1 89.5 108 THR A N 1
ATOM 867 C CA . THR A 1 108 ? -11.547 11.047 20.516 1 89.5 108 THR A CA 1
ATOM 868 C C . THR A 1 108 ? -11.594 10.539 19.078 1 89.5 108 THR A C 1
ATOM 870 O O . THR A 1 108 ? -11.125 9.438 18.781 1 89.5 108 THR A O 1
ATOM 873 N N . HIS A 1 109 ? -12.117 11.336 18.203 1 88.69 109 HIS A N 1
ATOM 874 C CA . HIS A 1 109 ? -12.203 10.977 16.797 1 88.69 109 HIS A CA 1
ATOM 875 C C . HIS A 1 109 ? -10.812 10.805 16.188 1 88.69 109 HIS A C 1
ATOM 877 O O . HIS A 1 109 ? -10.562 9.852 15.453 1 88.69 109 HIS A O 1
ATOM 883 N N . ILE A 1 110 ? -9.93 11.664 16.531 1 88.06 110 ILE A N 1
ATOM 884 C CA . ILE A 1 110 ? -8.57 11.633 16.031 1 88.06 110 ILE A CA 1
ATOM 885 C C . ILE A 1 110 ? -7.863 10.375 16.531 1 88.06 110 ILE A C 1
ATOM 887 O O . ILE A 1 110 ? -7.184 9.688 15.758 1 88.06 110 ILE A O 1
ATOM 891 N N . ALA A 1 111 ? -8.062 10.086 17.781 1 91.19 111 ALA A N 1
ATOM 892 C CA . ALA A 1 111 ? -7.438 8.906 18.359 1 91.19 111 ALA A CA 1
ATOM 893 C C . ALA A 1 111 ? -7.973 7.625 17.719 1 91.19 111 ALA A C 1
ATOM 895 O O . ALA A 1 111 ? -7.195 6.73 17.375 1 91.19 111 ALA A O 1
ATOM 896 N N . LEU A 1 112 ? -9.242 7.582 17.562 1 91.12 112 LEU A N 1
ATOM 897 C CA . LEU A 1 112 ? -9.867 6.402 16.969 1 91.12 112 LEU A CA 1
ATOM 898 C C . LEU A 1 112 ? -9.406 6.203 15.539 1 91.12 112 LEU A C 1
ATOM 900 O O . LEU A 1 112 ? -9.164 5.074 15.109 1 91.12 112 LEU A O 1
ATOM 904 N N . GLN A 1 113 ? -9.281 7.25 14.805 1 90.12 113 GLN A N 1
ATOM 905 C CA . GLN A 1 113 ? -8.789 7.168 13.43 1 90.12 113 GLN A CA 1
ATOM 906 C C . GLN A 1 113 ? -7.352 6.664 13.391 1 90.12 113 GLN A C 1
ATOM 908 O O . GLN A 1 113 ? -7.02 5.777 12.602 1 90.12 113 GLN A O 1
ATOM 913 N N . PHE A 1 114 ? -6.613 7.152 14.25 1 91.12 114 PHE A N 1
ATOM 914 C CA . PHE A 1 114 ? -5.207 6.773 14.297 1 91.12 114 PHE A CA 1
ATOM 915 C C . PHE A 1 114 ? -5.055 5.289 14.602 1 91.12 114 PHE A C 1
ATOM 917 O O . PHE A 1 114 ? -4.379 4.566 13.867 1 91.12 114 PHE A O 1
ATOM 924 N N . TYR A 1 115 ? -5.691 4.812 15.594 1 93.5 115 TYR A N 1
ATOM 925 C CA . TYR A 1 115 ? -5.535 3.42 16 1 93.5 115 TYR A CA 1
ATOM 926 C C . TYR A 1 115 ? -6.152 2.479 14.977 1 93.5 115 TYR A C 1
ATOM 928 O O . TYR A 1 115 ? -5.641 1.381 14.742 1 93.5 115 TYR A O 1
ATOM 936 N N . SER A 1 116 ? -7.215 2.887 14.375 1 92 116 SER A N 1
ATOM 937 C CA . SER A 1 116 ? 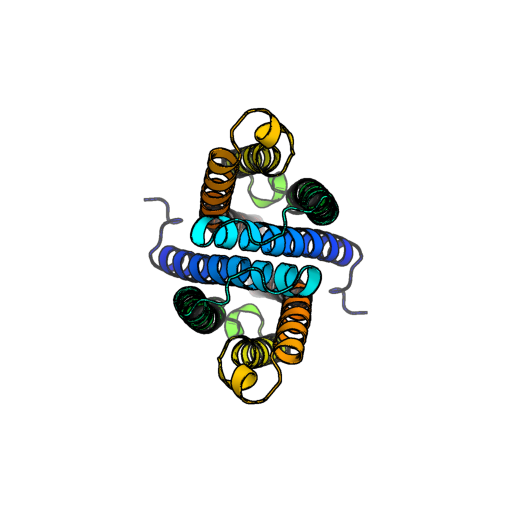-7.828 2.074 13.328 1 92 116 SER A CA 1
ATOM 938 C C . SER A 1 116 ? -6.906 1.941 12.117 1 92 116 SER A C 1
ATOM 940 O O . SER A 1 116 ? -6.754 0.851 11.562 1 92 116 SER A O 1
ATOM 942 N N . ILE A 1 117 ? -6.309 3 11.773 1 90.06 117 ILE A N 1
ATOM 943 C CA . ILE A 1 117 ? -5.375 2.99 10.648 1 90.06 117 ILE A CA 1
ATOM 944 C C . ILE A 1 117 ? -4.184 2.092 10.977 1 90.06 117 ILE A C 1
ATOM 946 O O . ILE A 1 117 ? -3.732 1.319 10.133 1 90.06 117 ILE A O 1
ATOM 950 N N . LEU A 1 118 ? -3.746 2.188 12.18 1 91.75 118 LEU A N 1
ATOM 951 C CA . LEU A 1 118 ? -2.633 1.343 12.602 1 91.75 118 LEU A CA 1
ATOM 952 C C . LEU A 1 118 ? -2.998 -0.134 12.492 1 91.75 118 LEU A C 1
ATOM 954 O O . LEU A 1 118 ? -2.227 -0.93 11.953 1 91.75 118 LEU A O 1
ATOM 958 N N . ILE A 1 119 ? -4.141 -0.408 12.883 1 92.81 119 ILE A N 1
ATOM 959 C CA . ILE A 1 119 ? -4.605 -1.789 12.805 1 92.81 119 ILE A CA 1
ATOM 960 C C . ILE A 1 119 ? -4.715 -2.217 11.344 1 92.81 119 ILE A C 1
ATOM 962 O O . ILE A 1 119 ? -4.324 -3.33 10.984 1 92.81 119 ILE A O 1
ATOM 966 N N . MET A 1 120 ? -5.152 -1.4 10.492 1 92.06 120 MET A N 1
ATOM 967 C CA . MET A 1 120 ? -5.309 -1.717 9.078 1 92.06 120 MET A CA 1
ATOM 968 C C . MET A 1 120 ? -3.955 -1.97 8.422 1 92.06 120 MET A C 1
ATOM 970 O O . MET A 1 120 ? -3.812 -2.893 7.617 1 92.06 120 MET A O 1
ATOM 974 N N . ILE A 1 121 ? -3.041 -1.187 8.812 1 92.06 121 ILE A N 1
ATOM 975 C CA . ILE A 1 121 ? -1.707 -1.335 8.242 1 92.06 121 ILE A CA 1
ATOM 976 C C . ILE A 1 121 ? -1.078 -2.639 8.734 1 92.06 121 ILE A C 1
ATOM 978 O O . ILE A 1 121 ? -0.349 -3.299 7.992 1 92.06 121 ILE A O 1
ATOM 982 N N . ILE A 1 122 ? -1.451 -3.008 9.93 1 93.25 122 ILE A N 1
ATOM 983 C CA . ILE A 1 122 ? -0.917 -4.234 10.516 1 93.25 122 ILE A CA 1
ATOM 984 C C . ILE A 1 122 ? -1.583 -5.445 9.867 1 93.25 122 ILE A C 1
ATOM 986 O O . ILE A 1 122 ? -0.908 -6.414 9.5 1 93.25 122 ILE A O 1
ATOM 990 N N . VAL A 1 123 ? -2.803 -5.387 9.57 1 93.94 123 VAL A N 1
ATOM 991 C CA . VAL A 1 123 ? -3.582 -6.539 9.125 1 93.94 123 VAL A CA 1
ATOM 992 C C . VAL A 1 123 ? -3.447 -6.699 7.613 1 93.94 123 VAL A C 1
ATOM 994 O O . VAL A 1 123 ? -3.529 -7.816 7.094 1 93.94 123 VAL A O 1
ATOM 997 N N . SER A 1 124 ? -3.178 -5.68 6.934 1 92.62 124 SER A N 1
ATOM 998 C CA . SER A 1 124 ? -3.221 -5.695 5.477 1 92.62 124 SER A CA 1
ATOM 999 C C . SER A 1 124 ? -2.168 -6.637 4.902 1 92.62 124 SER A C 1
ATOM 1001 O O . SER A 1 124 ? -2.475 -7.484 4.059 1 92.62 124 SER A O 1
ATOM 1003 N N . PRO A 1 125 ? -0.945 -6.582 5.328 1 91.06 125 PRO A N 1
ATOM 1004 C CA . PRO A 1 125 ? 0.025 -7.547 4.805 1 91.06 125 PRO A CA 1
ATOM 1005 C C . PRO A 1 125 ? -0.304 -8.984 5.191 1 91.06 125 PRO A C 1
ATOM 1007 O O . PRO A 1 125 ? -0.026 -9.914 4.43 1 91.06 125 PRO A O 1
ATOM 1010 N N . LEU A 1 126 ? -0.87 -9.117 6.355 1 91.25 126 LEU A N 1
ATOM 1011 C CA . LEU A 1 126 ? -1.253 -10.453 6.781 1 91.25 126 LEU A CA 1
ATOM 1012 C C . LEU A 1 126 ? -2.281 -11.055 5.828 1 91.25 126 LEU A C 1
ATOM 1014 O O . LEU A 1 126 ? -2.164 -12.219 5.434 1 91.25 126 LEU A O 1
ATOM 1018 N N . LEU A 1 127 ? -3.199 -10.289 5.453 1 92.75 127 LEU A N 1
ATOM 1019 C CA . LEU A 1 127 ? -4.23 -10.742 4.527 1 92.75 127 LEU A CA 1
ATOM 1020 C C . LEU A 1 127 ? -3.631 -11.07 3.164 1 92.75 127 LEU A C 1
ATOM 1022 O O . LEU A 1 127 ? -4.02 -12.047 2.527 1 92.75 127 LEU A O 1
ATOM 1026 N N . ARG A 1 128 ? -2.73 -10.281 2.799 1 89.88 128 ARG A N 1
ATOM 1027 C CA . ARG A 1 128 ? -2.078 -10.516 1.516 1 89.88 128 ARG A CA 1
ATOM 1028 C C . ARG A 1 128 ? -1.272 -11.812 1.539 1 89.88 128 ARG A C 1
ATOM 1030 O O . ARG A 1 128 ? -1.377 -12.633 0.625 1 89.88 128 ARG A O 1
ATOM 1037 N N . PHE A 1 129 ? -0.536 -11.984 2.543 1 90.44 129 PHE A N 1
ATOM 1038 C CA . PHE A 1 129 ? 0.313 -13.164 2.623 1 90.44 129 PHE A CA 1
ATOM 1039 C C . PHE A 1 129 ? -0.528 -14.422 2.811 1 90.44 129 PHE A C 1
ATOM 1041 O O . PHE A 1 129 ? -0.204 -15.477 2.264 1 90.44 129 PHE A O 1
ATOM 1048 N N . TYR A 1 130 ? -1.57 -14.234 3.539 1 91.44 130 TYR A N 1
ATOM 1049 C CA . TYR A 1 130 ? -2.518 -15.336 3.689 1 91.44 130 TYR A CA 1
ATOM 1050 C C . TYR A 1 130 ? -3.08 -15.758 2.338 1 91.44 130 TYR A C 1
ATOM 1052 O O . TYR A 1 130 ? -3.051 -16.938 1.989 1 91.44 130 TYR A O 1
ATOM 1060 N N . ARG A 1 131 ? -3.441 -14.867 1.604 1 90.56 131 ARG A N 1
ATOM 1061 C CA . ARG A 1 131 ? -4.016 -15.141 0.289 1 90.56 131 ARG A CA 1
ATOM 1062 C C . ARG A 1 131 ? -2.969 -15.734 -0.651 1 90.56 131 ARG A C 1
ATOM 1064 O O . ARG A 1 131 ? -3.238 -16.719 -1.347 1 90.56 131 ARG A O 1
ATOM 1071 N N . GLU A 1 132 ? -1.843 -15.094 -0.687 1 87.12 132 GLU A N 1
ATOM 1072 C CA . GLU A 1 132 ? -0.783 -15.586 -1.562 1 87.12 132 GLU A CA 1
ATOM 1073 C C . GLU A 1 132 ? -0.391 -17.016 -1.208 1 87.12 132 GLU A C 1
ATOM 1075 O O . GLU A 1 132 ? -0.207 -17.859 -2.094 1 87.12 132 GLU A O 1
ATOM 1080 N N . TYR A 1 133 ? -0.312 -17.234 0.013 1 87.88 133 TYR A N 1
ATOM 1081 C CA . TYR A 1 133 ? 0.098 -18.547 0.482 1 87.88 133 TYR A CA 1
ATOM 1082 C C . TYR A 1 133 ? -0.906 -19.625 0.059 1 87.88 133 TYR A C 1
ATOM 1084 O O . TYR A 1 133 ? -0.543 -20.594 -0.599 1 87.88 133 TYR A O 1
ATOM 1092 N N . TYR A 1 134 ? -2.105 -19.406 0.303 1 89.88 134 TYR A N 1
ATOM 1093 C CA . TYR A 1 134 ? -3.105 -20.438 0.073 1 89.88 134 TYR A CA 1
ATOM 1094 C C . TYR A 1 134 ? -3.49 -20.516 -1.4 1 89.88 134 TYR A C 1
ATOM 1096 O O . TYR A 1 134 ? -3.842 -21.578 -1.906 1 89.88 134 TYR A O 1
ATOM 1104 N N . THR A 1 135 ? -3.451 -19.375 -2.09 1 87.38 135 THR A N 1
ATOM 1105 C CA . THR A 1 135 ? -3.635 -19.438 -3.537 1 87.38 135 THR A CA 1
ATOM 1106 C C . THR A 1 135 ? -2.564 -20.297 -4.188 1 87.38 135 THR A C 1
ATOM 1108 O O . THR A 1 135 ? -2.863 -21.109 -5.066 1 87.38 135 THR A O 1
ATOM 1111 N N . ASN A 1 136 ? -1.338 -20.078 -3.756 1 83.44 136 ASN A N 1
ATOM 1112 C CA . ASN A 1 136 ? -0.237 -20.875 -4.297 1 83.44 136 ASN A CA 1
ATOM 1113 C C . ASN A 1 136 ? -0.382 -22.359 -3.939 1 83.44 136 ASN A C 1
ATOM 1115 O O . ASN A 1 136 ? -0.103 -23.219 -4.766 1 83.44 136 ASN A O 1
ATOM 1119 N N . LEU A 1 137 ? -0.762 -22.625 -2.801 1 85.44 137 LEU A N 1
ATOM 1120 C CA . LEU A 1 137 ? -0.965 -24 -2.357 1 85.44 137 LEU A CA 1
ATOM 1121 C C . LEU A 1 137 ? -2.047 -24.688 -3.186 1 85.44 137 LEU A C 1
ATOM 1123 O O . LEU A 1 137 ? -1.88 -25.828 -3.609 1 85.44 137 LEU A O 1
ATOM 1127 N N . ASN A 1 138 ? -3.111 -23.984 -3.406 1 85.62 138 ASN A N 1
ATOM 1128 C CA . ASN A 1 138 ? -4.211 -24.531 -4.199 1 85.62 138 ASN A CA 1
ATOM 1129 C C . ASN A 1 138 ? -3.799 -24.75 -5.652 1 85.62 138 ASN A C 1
ATOM 1131 O O . ASN A 1 138 ? -4.23 -25.719 -6.281 1 85.62 138 ASN A O 1
ATOM 1135 N N . LYS A 1 139 ? -3.062 -23.891 -6.18 1 82.12 139 LYS A N 1
ATOM 1136 C CA . LYS A 1 139 ? -2.553 -24.062 -7.539 1 82.12 139 LYS A CA 1
ATOM 1137 C C . LYS A 1 139 ? -1.64 -25.281 -7.633 1 82.12 139 LYS A C 1
ATOM 1139 O O . LYS A 1 139 ? -1.716 -26.047 -8.594 1 82.12 139 LYS A O 1
ATOM 1144 N N . GLN A 1 140 ? -0.779 -25.406 -6.676 1 79.88 140 GLN A N 1
ATOM 1145 C CA . GLN A 1 140 ? 0.123 -26.562 -6.641 1 79.88 140 GLN A CA 1
ATOM 1146 C C . GLN A 1 140 ? -0.656 -27.859 -6.559 1 79.88 140 GLN A C 1
ATOM 1148 O O . GLN A 1 140 ? -0.349 -28.828 -7.273 1 79.88 140 GLN A O 1
ATOM 1153 N N . THR A 1 141 ? -1.565 -27.875 -5.715 1 82.81 141 THR A N 1
ATOM 1154 C CA . THR A 1 141 ? -2.385 -29.062 -5.547 1 82.81 141 THR A CA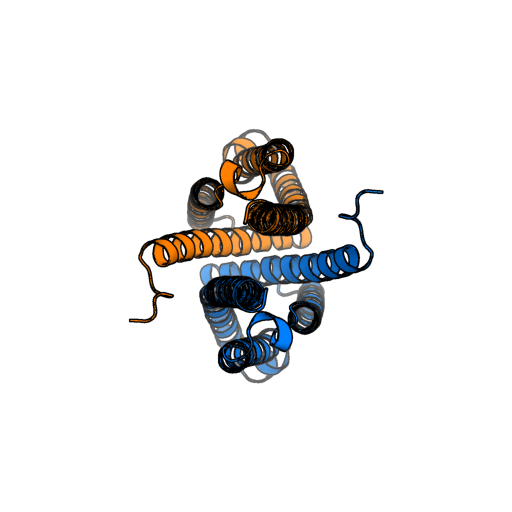 1
ATOM 1155 C C . THR A 1 141 ? -3.141 -29.391 -6.832 1 82.81 141 THR A C 1
ATOM 1157 O O . THR A 1 141 ? -3.307 -30.562 -7.184 1 82.81 141 THR A O 1
ATOM 1160 N N . ARG A 1 142 ? -3.662 -28.453 -7.52 1 81.31 142 ARG A N 1
ATOM 1161 C CA . ARG A 1 142 ? -4.363 -28.625 -8.789 1 81.31 142 ARG A CA 1
ATOM 1162 C C . ARG A 1 142 ? -3.445 -29.25 -9.836 1 81.31 142 ARG A C 1
ATOM 1164 O O . ARG A 1 142 ? -3.859 -30.141 -10.578 1 81.31 142 ARG A O 1
ATOM 1171 N N . TYR A 1 143 ? -2.334 -28.734 -9.852 1 76.69 143 TYR A N 1
ATOM 1172 C CA . TYR A 1 143 ? -1.375 -29.25 -10.812 1 76.69 143 TYR A CA 1
ATOM 1173 C C . TYR A 1 143 ? -0.978 -30.688 -10.461 1 76.69 143 TYR A C 1
ATOM 1175 O O . TYR A 1 143 ? -0.853 -31.531 -11.352 1 76.69 143 TYR A O 1
ATOM 1183 N N . GLU A 1 144 ? -0.739 -30.938 -9.289 1 75 144 GLU A N 1
ATOM 1184 C CA . GLU A 1 144 ? -0.389 -32.281 -8.852 1 75 144 GLU A CA 1
ATOM 1185 C C . GLU A 1 144 ? -1.511 -33.281 -9.148 1 75 144 GLU A C 1
ATOM 1187 O O . GLU A 1 144 ? -1.252 -34.406 -9.555 1 75 144 GLU A O 1
ATOM 1192 N N . ASN A 1 145 ? -2.715 -32.844 -8.945 1 74.75 145 ASN A N 1
ATOM 1193 C CA . ASN A 1 145 ? -3.865 -33.719 -9.219 1 74.75 145 ASN A CA 1
ATOM 1194 C C . ASN A 1 145 ? -4.039 -33.938 -10.711 1 74.75 145 ASN A C 1
ATOM 1196 O O . ASN A 1 145 ? -4.543 -35 -11.117 1 74.75 145 ASN A O 1
ATOM 1200 N N . MET A 1 146 ? -3.791 -33 -11.516 1 74.5 146 MET A N 1
ATOM 1201 C CA . MET A 1 146 ? -3.852 -33.156 -12.969 1 74.5 146 MET A CA 1
ATOM 1202 C C . MET A 1 146 ? -2.814 -34.188 -13.445 1 74.5 146 MET A C 1
ATOM 1204 O O . MET A 1 146 ? -3.047 -34.906 -14.414 1 74.5 146 MET A O 1
ATOM 1208 N N . GLU A 1 147 ? -1.718 -34.281 -12.828 1 66.88 147 GLU A N 1
ATOM 1209 C CA . GLU A 1 147 ? -0.659 -35.219 -13.148 1 66.88 147 GLU A CA 1
ATOM 1210 C C . GLU A 1 147 ? -1.075 -36.656 -12.812 1 66.88 147 GLU A C 1
ATOM 1212 O O . GLU A 1 147 ? -0.704 -37.594 -13.508 1 66.88 147 GLU A O 1
ATOM 1217 N N . ILE A 1 148 ? -1.798 -36.75 -11.805 1 69.31 148 ILE A N 1
ATOM 1218 C CA . ILE A 1 148 ? -2.217 -38.094 -11.367 1 69.31 148 ILE A CA 1
ATOM 1219 C C . ILE A 1 148 ? -3.285 -38.625 -12.312 1 69.31 148 ILE A C 1
ATOM 1221 O O . ILE A 1 148 ? -3.371 -39.844 -12.539 1 69.31 148 ILE A O 1
ATOM 1225 N N . VAL A 1 149 ? -3.994 -37.75 -12.883 1 69 149 VAL A N 1
ATOM 1226 C CA . VAL A 1 149 ? -5.098 -38.188 -13.734 1 69 149 VAL A CA 1
ATOM 1227 C C . VAL A 1 149 ? -4.57 -38.531 -15.117 1 69 149 VAL A C 1
ATOM 1229 O O . VAL A 1 149 ? -5.215 -39.281 -15.867 1 69 149 VAL A O 1
ATOM 1232 N N . HIS A 1 150 ? -3.453 -38.188 -15.578 1 55.91 150 HIS A N 1
ATOM 1233 C CA . HIS A 1 150 ? -2.854 -38.594 -16.844 1 55.91 150 HIS A CA 1
ATOM 1234 C C . HIS A 1 150 ? -1.719 -39.594 -16.609 1 55.91 150 HIS A C 1
ATOM 1236 O O . HIS A 1 150 ? -0.845 -39.344 -15.773 1 55.91 150 HIS A O 1
ATOM 1242 N N . MET B 1 1 ? 1.812 -26.312 14.078 1 42.69 1 MET B N 1
ATOM 1243 C CA . MET B 1 1 ? 1.653 -24.891 13.789 1 42.69 1 MET B CA 1
ATOM 1244 C C . MET B 1 1 ? 1.552 -24.656 12.289 1 42.69 1 MET B C 1
ATOM 1246 O O . MET B 1 1 ? 2.328 -25.203 11.508 1 42.69 1 MET B O 1
ATOM 1250 N N . SER B 1 2 ? 0.524 -24 11.836 1 60.59 2 SER B N 1
ATOM 1251 C CA . SER B 1 2 ? 0.231 -24.016 10.406 1 60.59 2 SER B CA 1
ATOM 1252 C C . SER B 1 2 ? 1.384 -23.422 9.602 1 60.59 2 SER B C 1
ATOM 1254 O O . SER B 1 2 ? 2.094 -22.531 10.086 1 60.59 2 SER B O 1
ATOM 1256 N N . GLU B 1 3 ? 1.967 -24.25 8.688 1 75.25 3 GLU B N 1
ATOM 1257 C CA . GLU B 1 3 ? 3.08 -23.969 7.781 1 75.25 3 GLU B CA 1
ATOM 1258 C C . GLU B 1 3 ? 3.035 -22.531 7.277 1 75.25 3 GLU B C 1
ATOM 1260 O O . GLU B 1 3 ? 4.062 -21.969 6.887 1 75.25 3 GLU B O 1
ATOM 1265 N N . PHE B 1 4 ? 1.907 -21.938 7.574 1 77.31 4 PHE B N 1
ATOM 1266 C CA . PHE B 1 4 ? 1.787 -20.547 7.188 1 77.31 4 PHE B CA 1
ATOM 1267 C C . PHE B 1 4 ? 2.67 -19.656 8.07 1 77.31 4 PHE B C 1
ATOM 1269 O O . PHE B 1 4 ? 3.312 -18.734 7.574 1 77.31 4 PHE B O 1
ATOM 1276 N N . PHE B 1 5 ? 2.842 -20.031 9.328 1 78.56 5 PHE B N 1
ATOM 1277 C CA . PHE B 1 5 ? 3.633 -19.188 10.219 1 78.56 5 PHE B CA 1
ATOM 1278 C C . PHE B 1 5 ? 5.086 -19.641 10.242 1 78.56 5 PHE B C 1
ATOM 1280 O O . PHE B 1 5 ? 5.562 -20.172 11.25 1 78.56 5 PHE B O 1
ATOM 1287 N N . SER B 1 6 ? 5.812 -19.391 9.211 1 85.81 6 SER B N 1
ATOM 1288 C CA . SER B 1 6 ? 7.238 -19.688 9.094 1 85.81 6 SER B CA 1
ATOM 1289 C C . SER B 1 6 ? 8.078 -18.453 9.391 1 85.81 6 SER B C 1
ATOM 1291 O O . SER B 1 6 ? 7.57 -17.328 9.375 1 85.81 6 SER B O 1
ATOM 1293 N N . GLN B 1 7 ? 9.258 -18.672 9.766 1 86.56 7 GLN B N 1
ATOM 1294 C CA . GLN B 1 7 ? 10.203 -17.594 10 1 86.56 7 GLN B CA 1
ATOM 1295 C C . GLN B 1 7 ? 10.336 -16.703 8.773 1 86.56 7 GLN B C 1
ATOM 1297 O O . GLN B 1 7 ? 10.43 -15.477 8.891 1 86.56 7 GLN B O 1
ATOM 1302 N N . ASP B 1 8 ? 10.336 -17.25 7.672 1 85.38 8 ASP B N 1
ATOM 1303 C CA . ASP B 1 8 ? 10.43 -16.5 6.418 1 85.38 8 ASP B CA 1
ATOM 1304 C C . ASP B 1 8 ? 9.234 -15.57 6.25 1 85.38 8 ASP B C 1
ATOM 1306 O O . ASP B 1 8 ? 9.398 -14.406 5.887 1 85.38 8 ASP B O 1
ATOM 1310 N N . LEU B 1 9 ? 8.148 -16.062 6.59 1 89.5 9 LEU B N 1
ATOM 1311 C CA . LEU B 1 9 ? 6.941 -15.242 6.465 1 89.5 9 LEU B CA 1
ATOM 1312 C C . LEU B 1 9 ? 6.941 -14.109 7.48 1 89.5 9 LEU B C 1
ATOM 1314 O O . LEU B 1 9 ? 6.512 -12.992 7.176 1 89.5 9 LEU B O 1
ATOM 1318 N N . ALA B 1 10 ? 7.469 -14.43 8.656 1 90.5 10 ALA B N 1
ATOM 1319 C CA . ALA B 1 10 ? 7.539 -13.414 9.703 1 90.5 10 ALA B CA 1
ATOM 1320 C C . ALA B 1 10 ? 8.43 -12.25 9.273 1 90.5 10 ALA B C 1
ATOM 1322 O O . ALA B 1 10 ? 8.07 -11.086 9.484 1 90.5 10 ALA B O 1
ATOM 1323 N N . ILE B 1 11 ? 9.523 -12.578 8.719 1 91.75 11 ILE B N 1
ATOM 1324 C CA . ILE B 1 11 ? 10.445 -11.547 8.25 1 91.75 11 ILE B CA 1
ATOM 1325 C C . ILE B 1 11 ? 9.797 -10.742 7.129 1 91.75 11 ILE B C 1
ATOM 1327 O O . ILE B 1 11 ? 9.828 -9.508 7.145 1 91.75 11 ILE B O 1
ATOM 1331 N N . LYS B 1 12 ? 9.188 -11.43 6.23 1 92.12 12 LYS B N 1
ATOM 1332 C CA . LYS B 1 12 ? 8.508 -10.766 5.121 1 92.12 12 LYS B CA 1
ATOM 1333 C C . LYS B 1 12 ? 7.402 -9.852 5.629 1 92.12 12 LYS B C 1
ATOM 1335 O O . LYS B 1 12 ? 7.242 -8.734 5.133 1 92.12 12 LYS B O 1
ATOM 1340 N N . TYR B 1 13 ? 6.746 -10.344 6.621 1 93.44 13 TYR B N 1
ATOM 1341 C CA . TYR B 1 13 ? 5.652 -9.57 7.199 1 93.44 13 TYR B CA 1
ATOM 1342 C C . TYR B 1 13 ? 6.168 -8.297 7.863 1 93.44 13 TYR B C 1
ATOM 1344 O O . TYR B 1 13 ? 5.648 -7.207 7.617 1 93.44 13 TYR B O 1
ATOM 1352 N N . THR B 1 14 ? 7.168 -8.453 8.633 1 94.12 14 THR B N 1
ATOM 1353 C CA . THR B 1 14 ? 7.719 -7.328 9.383 1 94.12 14 THR B CA 1
ATOM 1354 C C . THR B 1 14 ? 8.258 -6.258 8.438 1 94.12 14 THR B C 1
ATOM 1356 O O . THR B 1 14 ? 7.973 -5.07 8.609 1 94.12 14 THR B O 1
ATOM 1359 N N . VAL B 1 15 ? 8.945 -6.68 7.492 1 95.06 15 VAL B N 1
ATOM 1360 C CA . VAL B 1 15 ? 9.531 -5.75 6.535 1 95.06 15 VAL B CA 1
ATOM 1361 C C . VAL B 1 15 ? 8.43 -5.043 5.754 1 95.06 15 VAL B C 1
ATOM 1363 O O . VAL B 1 15 ? 8.484 -3.826 5.547 1 95.06 15 VAL B O 1
ATOM 1366 N N . ARG B 1 16 ? 7.445 -5.773 5.398 1 94.62 16 ARG B N 1
ATOM 1367 C CA . ARG B 1 16 ? 6.328 -5.199 4.656 1 94.62 16 ARG B CA 1
ATOM 1368 C C . ARG B 1 16 ? 5.559 -4.199 5.516 1 94.62 16 ARG B C 1
ATOM 1370 O O . ARG B 1 16 ? 5.16 -3.137 5.035 1 94.62 16 ARG B O 1
ATOM 1377 N N . PHE B 1 17 ? 5.43 -4.562 6.715 1 94.88 17 PHE B N 1
ATOM 1378 C CA . PHE B 1 17 ? 4.746 -3.666 7.641 1 94.88 17 PHE B CA 1
ATOM 1379 C C . PHE B 1 17 ? 5.5 -2.346 7.773 1 94.88 17 PHE B C 1
ATOM 1381 O O . PHE B 1 17 ? 4.906 -1.272 7.648 1 94.88 17 PHE B O 1
ATOM 1388 N N . CYS B 1 18 ? 6.727 -2.445 8.031 1 95.94 18 CYS B N 1
ATOM 1389 C CA . CYS B 1 18 ? 7.547 -1.248 8.172 1 95.94 18 CYS B CA 1
ATOM 1390 C C . CYS B 1 18 ? 7.473 -0.392 6.91 1 95.94 18 CYS B C 1
ATOM 1392 O O . CYS B 1 18 ? 7.324 0.829 6.992 1 95.94 18 CYS B O 1
ATOM 1394 N N . HIS B 1 19 ? 7.508 -1.05 5.824 1 95.19 19 HIS B N 1
ATOM 1395 C CA . HIS B 1 19 ? 7.465 -0.348 4.547 1 95.19 19 HIS B CA 1
ATOM 1396 C C . HIS B 1 19 ? 6.121 0.341 4.344 1 95.19 19 HIS B C 1
ATOM 1398 O O . HIS B 1 19 ? 6.07 1.524 4.004 1 95.19 19 HIS B O 1
ATOM 1404 N N . MET B 1 20 ? 5.086 -0.311 4.652 1 94.94 20 MET B N 1
ATOM 1405 C CA . MET B 1 20 ? 3.742 0.216 4.441 1 94.94 20 MET B CA 1
ATOM 1406 C C . MET B 1 20 ? 3.459 1.376 5.391 1 94.94 20 MET B C 1
ATOM 1408 O O . MET B 1 20 ? 2.898 2.395 4.984 1 94.94 20 MET B O 1
ATOM 1412 N N . PHE B 1 21 ? 3.879 1.156 6.543 1 96.12 21 PHE B N 1
ATOM 1413 C CA . PHE B 1 21 ? 3.633 2.191 7.539 1 96.12 21 PHE B CA 1
ATOM 1414 C C . PHE B 1 21 ? 4.32 3.494 7.148 1 96.12 21 PHE B C 1
ATOM 1416 O O . PHE B 1 21 ? 3.701 4.559 7.176 1 96.12 21 PHE B O 1
ATOM 1423 N N . THR B 1 22 ? 5.52 3.414 6.789 1 95.12 22 THR B N 1
ATOM 1424 C CA . THR B 1 22 ? 6.305 4.605 6.484 1 95.12 22 THR B CA 1
ATOM 1425 C C . THR B 1 22 ? 5.824 5.254 5.191 1 95.12 22 THR B C 1
ATOM 1427 O O . THR B 1 22 ? 5.758 6.484 5.09 1 95.12 22 THR B O 1
ATOM 1430 N N . VAL B 1 23 ? 5.457 4.426 4.219 1 94.5 23 VAL B N 1
ATOM 1431 C CA . VAL B 1 23 ? 4.926 4.965 2.973 1 94.5 23 VAL B CA 1
ATOM 1432 C C . VAL B 1 23 ? 3.639 5.738 3.246 1 94.5 23 VAL B C 1
ATOM 1434 O O . VAL B 1 23 ? 3.455 6.848 2.746 1 94.5 23 VAL B O 1
ATOM 1437 N N . CYS B 1 24 ? 2.773 5.188 4.023 1 95.19 24 CYS B N 1
ATOM 1438 C CA . CYS B 1 24 ? 1.496 5.824 4.328 1 95.19 24 CYS B CA 1
ATOM 1439 C C . CYS B 1 24 ? 1.705 7.125 5.094 1 95.19 24 CYS B C 1
ATOM 1441 O O . CYS B 1 24 ? 1.135 8.156 4.738 1 95.19 24 CYS B O 1
ATOM 1443 N N . ALA B 1 25 ? 2.527 7.055 6.062 1 93.81 25 ALA B N 1
ATOM 1444 C CA . ALA B 1 25 ? 2.764 8.219 6.91 1 93.81 25 ALA B CA 1
ATOM 1445 C C . ALA B 1 25 ? 3.365 9.367 6.109 1 93.81 25 ALA B C 1
ATOM 1447 O O . ALA B 1 25 ? 2.842 10.484 6.125 1 93.81 25 ALA B O 1
ATOM 1448 N N . LEU B 1 26 ? 4.383 9.109 5.359 1 92.69 26 LEU B N 1
ATOM 1449 C CA . LEU B 1 26 ? 5.121 10.164 4.672 1 92.69 26 LEU B CA 1
ATOM 1450 C C . LEU B 1 26 ? 4.348 10.664 3.459 1 92.69 26 LEU B C 1
ATOM 1452 O O . LEU B 1 26 ? 4.406 11.852 3.129 1 92.69 26 LEU B O 1
ATOM 1456 N N . SER B 1 27 ? 3.666 9.758 2.818 1 93.25 27 SER B N 1
ATOM 1457 C CA . SER B 1 27 ? 2.875 10.18 1.669 1 93.25 27 SER B CA 1
ATOM 1458 C C . SER B 1 27 ? 1.74 11.109 2.092 1 93.25 27 SER B C 1
ATOM 1460 O O . SER B 1 27 ? 1.519 12.148 1.471 1 93.25 27 SER B O 1
ATOM 1462 N N . GLY B 1 28 ? 1.07 10.711 3.117 1 92.31 28 GLY B N 1
ATOM 1463 C CA . GLY B 1 28 ? -0.017 11.547 3.588 1 92.31 28 GLY B CA 1
ATOM 1464 C C . GLY B 1 28 ? 0.439 12.93 4.012 1 92.31 28 GLY B C 1
ATOM 1465 O O . GLY B 1 28 ? -0.202 13.93 3.682 1 92.31 28 GLY B O 1
ATOM 1466 N N . LYS B 1 29 ? 1.501 12.969 4.703 1 90.06 29 LYS B N 1
ATOM 1467 C CA . LYS B 1 29 ? 2.051 14.258 5.113 1 90.06 29 LYS B CA 1
ATOM 1468 C C . LYS B 1 29 ? 2.35 15.141 3.906 1 90.06 29 LYS B C 1
ATOM 1470 O O . LYS B 1 29 ? 1.981 16.312 3.885 1 90.06 29 LYS B O 1
ATOM 1475 N N . SER B 1 30 ? 2.994 14.539 2.973 1 90.31 30 SER B N 1
ATOM 1476 C CA . SER B 1 30 ? 3.395 15.289 1.785 1 90.31 30 SER B CA 1
ATOM 1477 C C . SER B 1 30 ? 2.178 15.805 1.023 1 90.31 30 SER B C 1
ATOM 1479 O O . SER B 1 30 ? 2.172 16.938 0.556 1 90.31 30 SER B O 1
ATOM 1481 N N . ILE B 1 31 ? 1.191 15.023 0.901 1 90.88 31 ILE B N 1
ATOM 1482 C CA . ILE B 1 31 ? -0.015 15.383 0.166 1 90.88 31 ILE B CA 1
ATOM 1483 C C . ILE B 1 31 ? -0.707 16.562 0.858 1 90.88 31 ILE B C 1
ATOM 1485 O O . ILE B 1 31 ? -1.024 17.562 0.22 1 90.88 31 ILE B O 1
ATOM 1489 N N . PHE B 1 32 ? -0.861 16.469 2.076 1 89.06 32 PHE B N 1
ATOM 1490 C CA . PHE B 1 32 ? -1.616 17.5 2.785 1 89.06 32 PHE B CA 1
ATOM 1491 C C . PHE B 1 32 ? -0.778 18.75 2.967 1 89.06 32 PHE B C 1
ATOM 1493 O O . PHE B 1 32 ? -1.309 19.875 2.951 1 89.06 32 PHE B O 1
ATOM 1500 N N . GLU B 1 33 ? 0.509 18.547 3.098 1 87.81 33 GLU B N 1
ATOM 1501 C CA . GLU B 1 33 ? 1.378 19.719 3.16 1 87.81 33 GLU B CA 1
ATOM 1502 C C . GLU B 1 33 ? 1.346 20.5 1.851 1 87.81 33 GLU B C 1
ATOM 1504 O O . GLU B 1 33 ? 1.364 21.719 1.856 1 87.81 33 GLU B O 1
ATOM 1509 N N . TYR B 1 34 ? 1.381 19.797 0.83 1 90 34 TYR B N 1
ATOM 1510 C CA . TYR B 1 34 ? 1.352 20.422 -0.483 1 90 34 TYR B CA 1
ATOM 1511 C C . TYR B 1 34 ? 0.025 21.141 -0.713 1 90 34 TYR B C 1
ATOM 1513 O O . TYR B 1 34 ? -0.004 22.266 -1.234 1 90 34 TYR B O 1
ATOM 1521 N N . LEU B 1 35 ? -1.097 20.562 -0.341 1 88.19 35 LEU B N 1
ATOM 1522 C CA . LEU B 1 35 ? -2.426 21.078 -0.668 1 88.19 35 LEU B CA 1
ATOM 1523 C C . LEU B 1 35 ? -2.85 22.156 0.312 1 88.19 35 LEU B C 1
ATOM 1525 O O . LEU B 1 35 ? -3.561 23.094 -0.063 1 88.19 35 LEU B O 1
ATOM 1529 N N . TYR B 1 36 ? -2.373 22.047 1.516 1 83.44 36 TYR B N 1
ATOM 1530 C CA . TYR B 1 36 ? -2.939 22.922 2.527 1 83.44 36 TYR B CA 1
ATOM 1531 C C . TYR B 1 36 ? -1.843 23.641 3.307 1 83.44 36 TYR B C 1
ATOM 1533 O O . TYR B 1 36 ? -2.127 24.469 4.176 1 83.44 36 TYR B O 1
ATOM 1541 N N . GLY B 1 37 ? -0.573 23.469 2.877 1 76.44 37 GLY B N 1
ATOM 1542 C CA . GLY B 1 37 ? 0.53 24.125 3.561 1 76.44 37 GLY B CA 1
ATOM 1543 C C . GLY B 1 37 ? 0.987 23.391 4.805 1 76.44 37 GLY B C 1
ATOM 1544 O O . GLY B 1 37 ? 0.445 22.328 5.141 1 76.44 37 GLY B O 1
ATOM 1545 N N . ASP B 1 38 ? 2.18 23.875 5.254 1 60.19 38 ASP B N 1
ATOM 1546 C CA . ASP B 1 38 ? 2.912 23.188 6.32 1 60.19 38 ASP B CA 1
ATOM 1547 C C . ASP B 1 38 ? 2.041 23.016 7.562 1 60.19 38 ASP B C 1
ATOM 1549 O O . ASP B 1 38 ? 1.424 23.984 8.031 1 60.19 38 ASP B O 1
ATOM 1553 N N . PHE B 1 39 ? 1.717 21.688 7.723 1 53.53 39 PHE B N 1
ATOM 1554 C CA . PHE B 1 39 ? 0.899 21.203 8.828 1 53.53 39 PHE B CA 1
ATOM 1555 C C . PHE B 1 39 ? 1.556 21.516 10.164 1 53.53 39 PHE B C 1
ATOM 1557 O O . PHE B 1 39 ? 0.868 21.688 11.172 1 53.53 39 PHE B O 1
ATOM 1564 N N . THR B 1 40 ? 2.814 21.234 10.25 1 55.03 40 THR B N 1
ATOM 1565 C CA . THR B 1 40 ? 3.449 21.094 11.555 1 55.03 40 THR B CA 1
ATOM 1566 C C . THR B 1 40 ? 4.359 22.281 11.844 1 55.03 40 THR B C 1
ATOM 1568 O O . THR B 1 40 ? 4.738 23.016 10.922 1 55.03 40 THR B O 1
ATOM 1571 N N . ASN B 1 41 ? 4.113 22.828 12.875 1 57.66 41 ASN B N 1
ATOM 1572 C CA . ASN B 1 41 ? 5 23.906 13.297 1 57.66 41 ASN B CA 1
ATOM 1573 C C . ASN B 1 41 ? 6.453 23.609 12.938 1 57.66 41 ASN B C 1
ATOM 1575 O O . ASN B 1 41 ? 7.371 24.234 13.469 1 57.66 41 ASN B O 1
ATOM 1579 N N . ASN B 1 42 ? 6.523 22.656 11.859 1 63.03 42 ASN B N 1
ATOM 1580 C CA . ASN B 1 42 ? 7.875 22.344 11.398 1 63.03 42 ASN B CA 1
ATOM 1581 C C . ASN B 1 42 ? 8.859 22.266 12.562 1 63.03 42 ASN B C 1
ATOM 1583 O O . ASN B 1 42 ? 9.93 22.875 12.516 1 63.03 42 ASN B O 1
ATOM 1587 N N . SER B 1 43 ? 8.344 21.578 13.609 1 74.69 43 SER B N 1
ATOM 1588 C CA . SER B 1 43 ? 9.219 21.453 14.766 1 74.69 43 SER B CA 1
ATOM 1589 C C . SER B 1 43 ? 10.391 20.516 14.469 1 74.69 43 SER B C 1
ATOM 1591 O O . SER B 1 43 ? 10.32 19.703 13.555 1 74.69 43 SER B O 1
ATOM 1593 N N . LYS B 1 44 ? 11.383 20.734 15.242 1 82.19 44 LYS B N 1
ATOM 1594 C CA . LYS B 1 44 ? 12.57 19.891 15.133 1 82.19 44 LYS B CA 1
ATOM 1595 C C . LYS B 1 44 ? 12.219 18.422 15.359 1 82.19 44 LYS B C 1
ATOM 1597 O O . LYS B 1 44 ? 12.742 17.531 14.68 1 82.19 44 LYS B O 1
ATOM 1602 N N . ALA B 1 45 ? 11.344 18.172 16.25 1 83.12 45 ALA B N 1
ATOM 1603 C CA . ALA B 1 45 ? 10.922 16.812 16.562 1 83.12 45 ALA B CA 1
ATOM 1604 C C . ALA B 1 45 ? 10.219 16.172 15.375 1 83.12 45 ALA B C 1
ATOM 1606 O O . ALA B 1 45 ? 10.469 15 15.055 1 83.12 45 ALA B O 1
ATOM 1607 N N . GLU B 1 46 ? 9.391 16.844 14.695 1 84.94 46 GLU B N 1
ATOM 1608 C CA . GLU B 1 46 ? 8.703 16.344 13.508 1 84.94 46 GLU B CA 1
ATOM 1609 C C . GLU B 1 46 ? 9.695 16.031 12.383 1 84.94 46 GLU B C 1
ATOM 1611 O O . GLU B 1 46 ? 9.57 15.016 11.703 1 84.94 46 GLU B O 1
ATOM 1616 N N . GLY B 1 47 ? 10.641 16.875 12.273 1 84.31 47 GLY B N 1
ATOM 1617 C CA . GLY B 1 47 ? 11.672 16.641 11.273 1 84.31 47 GLY B CA 1
ATOM 1618 C C . GLY B 1 47 ? 12.461 15.375 11.508 1 84.31 47 GLY B C 1
ATOM 1619 O O . GLY B 1 47 ? 12.719 14.609 10.57 1 84.31 47 GLY B O 1
ATOM 1620 N N . ILE B 1 48 ? 12.859 15.234 12.727 1 87.25 48 ILE B N 1
ATOM 1621 C CA . ILE B 1 48 ? 13.609 14.039 13.094 1 87.25 48 ILE B CA 1
ATOM 1622 C C . ILE B 1 48 ? 12.742 12.797 12.859 1 87.25 48 ILE B C 1
ATOM 1624 O O . ILE B 1 48 ? 13.219 11.797 12.32 1 87.25 48 ILE B O 1
ATOM 1628 N N . PHE B 1 49 ? 11.508 12.852 13.242 1 89.5 49 PHE B N 1
ATOM 1629 C CA . PHE B 1 49 ? 10.586 11.742 13.047 1 89.5 49 PHE B CA 1
ATOM 1630 C C . PHE B 1 49 ? 10.445 11.406 11.57 1 89.5 49 PHE B C 1
ATOM 1632 O O . PHE B 1 49 ? 10.555 10.234 11.188 1 89.5 49 PHE B O 1
ATOM 1639 N N . CYS B 1 50 ? 10.25 12.367 10.758 1 89 50 CYS B N 1
ATOM 1640 C CA . CYS B 1 50 ? 10.141 12.164 9.32 1 89 50 CYS B CA 1
ATOM 1641 C C . CYS B 1 50 ? 11.43 11.594 8.75 1 89 50 CYS B C 1
ATOM 1643 O O . CYS B 1 50 ? 11.398 10.758 7.848 1 89 50 CYS B O 1
ATOM 1645 N N . GLY B 1 51 ? 12.555 12.039 9.32 1 88.69 51 GLY B N 1
ATOM 1646 C CA . GLY B 1 51 ? 13.836 11.5 8.898 1 88.69 51 GLY B CA 1
ATOM 1647 C C . GLY B 1 51 ? 13.992 10.023 9.211 1 88.69 51 GLY B C 1
ATOM 1648 O O . GLY B 1 51 ? 14.461 9.258 8.367 1 88.69 51 GLY B O 1
ATOM 1649 N N . ILE B 1 52 ? 13.578 9.664 10.328 1 92.81 52 ILE B N 1
ATOM 1650 C CA . ILE B 1 52 ? 13.625 8.266 10.734 1 92.81 52 ILE B CA 1
ATOM 1651 C C . ILE B 1 52 ? 12.695 7.434 9.852 1 92.81 52 ILE B C 1
ATOM 1653 O O . ILE B 1 52 ? 13.078 6.363 9.367 1 92.81 52 ILE B O 1
ATOM 1657 N N . LEU B 1 53 ? 11.531 7.949 9.633 1 93.75 53 LEU B N 1
ATOM 1658 C CA . LEU B 1 53 ? 10.594 7.254 8.758 1 93.75 53 LEU B CA 1
ATOM 1659 C C . LEU B 1 53 ? 11.18 7.074 7.363 1 93.75 53 LEU B C 1
ATOM 1661 O O . LEU B 1 53 ? 11.016 6.016 6.746 1 93.75 53 LEU B O 1
ATOM 1665 N N . GLY B 1 54 ? 11.836 8.117 6.934 1 92.31 54 GLY B N 1
ATOM 1666 C CA . GLY B 1 54 ? 12.477 8.023 5.633 1 92.31 54 GLY B CA 1
ATOM 1667 C C . GLY B 1 54 ? 13.539 6.941 5.566 1 92.31 54 GLY B C 1
ATOM 1668 O O . GLY B 1 54 ? 13.602 6.188 4.594 1 92.31 54 GLY B O 1
ATOM 1669 N N . LEU B 1 55 ? 14.328 6.863 6.574 1 93.5 55 LEU B N 1
ATOM 1670 C CA . LEU B 1 55 ? 15.375 5.848 6.637 1 93.5 55 LEU B CA 1
ATOM 1671 C C . LEU B 1 55 ? 14.773 4.449 6.652 1 93.5 55 LEU B C 1
ATOM 1673 O O . LEU B 1 55 ? 15.227 3.562 5.926 1 93.5 55 LEU B O 1
ATOM 1677 N N . ILE B 1 56 ? 13.75 4.246 7.398 1 95.62 56 ILE B N 1
ATOM 1678 C CA . ILE B 1 56 ? 13.078 2.953 7.484 1 95.62 56 ILE B CA 1
ATOM 1679 C C . ILE B 1 56 ? 12.445 2.609 6.141 1 95.62 56 ILE B C 1
ATOM 1681 O O . ILE B 1 56 ? 12.484 1.456 5.707 1 95.62 56 ILE B O 1
ATOM 1685 N N . LEU B 1 57 ? 11.867 3.568 5.492 1 95 57 LEU B N 1
ATOM 1686 C CA . LEU B 1 57 ? 11.258 3.367 4.184 1 95 57 LEU B CA 1
ATOM 1687 C C . LEU B 1 57 ? 12.273 2.857 3.174 1 95 57 LEU B C 1
ATOM 1689 O O . LEU B 1 57 ? 12.023 1.875 2.473 1 95 57 LEU B O 1
ATOM 1693 N N . ILE B 1 58 ? 13.422 3.471 3.158 1 92.75 58 ILE B N 1
ATOM 1694 C CA . ILE B 1 58 ? 14.477 3.119 2.215 1 92.75 58 ILE B CA 1
ATOM 1695 C C . ILE B 1 58 ? 15 1.718 2.521 1 92.75 58 ILE B C 1
ATOM 1697 O O . ILE B 1 58 ? 15.078 0.869 1.631 1 92.75 58 ILE B O 1
ATOM 1701 N N . LEU B 1 59 ? 15.25 1.463 3.732 1 95.06 59 LEU B N 1
ATOM 1702 C CA . LEU B 1 59 ? 15.82 0.181 4.125 1 95.06 59 LEU B CA 1
ATOM 1703 C C . LEU B 1 59 ? 14.82 -0.95 3.92 1 95.06 59 LEU B C 1
ATOM 1705 O O . LEU B 1 59 ? 15.164 -2 3.373 1 95.06 59 LEU B O 1
ATOM 1709 N N . SER B 1 60 ? 13.656 -0.725 4.363 1 94.88 60 SER B N 1
ATOM 1710 C CA . SER B 1 60 ? 12.641 -1.762 4.203 1 94.88 60 SER B CA 1
ATOM 1711 C C . SER B 1 60 ? 12.32 -1.996 2.73 1 94.88 60 SER B C 1
ATOM 1713 O O . SER B 1 60 ? 12.055 -3.127 2.32 1 94.88 60 SER B O 1
ATOM 1715 N N . GLY B 1 61 ? 12.32 -0.972 1.969 1 92.56 61 GLY B N 1
ATOM 1716 C CA . GLY B 1 61 ? 12.141 -1.13 0.535 1 92.56 61 GLY B CA 1
ATOM 1717 C C . GLY B 1 61 ? 13.211 -1.983 -0.114 1 92.56 61 GLY B C 1
ATOM 1718 O O . GLY B 1 61 ? 12.914 -2.852 -0.934 1 92.56 61 GLY B O 1
ATOM 1719 N N . LEU B 1 62 ? 14.391 -1.768 0.271 1 91.69 62 LEU B N 1
ATOM 1720 C CA . LEU B 1 62 ? 15.523 -2.525 -0.253 1 91.69 62 LEU B CA 1
ATOM 1721 C C . LEU B 1 62 ? 15.414 -3.996 0.133 1 91.69 62 LEU B C 1
ATOM 1723 O O . LEU B 1 62 ? 15.523 -4.875 -0.724 1 91.69 62 LEU B O 1
ATOM 1727 N N . ILE B 1 63 ? 15.133 -4.238 1.336 1 93.25 63 ILE B N 1
ATOM 1728 C CA . ILE B 1 63 ? 15.039 -5.605 1.826 1 93.25 63 ILE B CA 1
ATOM 1729 C C . ILE B 1 63 ? 13.875 -6.32 1.137 1 93.25 63 ILE B C 1
ATOM 1731 O O . ILE B 1 63 ? 14 -7.48 0.733 1 93.25 63 ILE B O 1
ATOM 1735 N N . ASN B 1 64 ? 12.797 -5.605 0.965 1 90.38 64 ASN B N 1
ATOM 1736 C CA . ASN B 1 64 ? 11.617 -6.168 0.306 1 90.38 64 ASN B CA 1
ATOM 1737 C C . ASN B 1 64 ? 11.938 -6.609 -1.12 1 90.38 64 ASN B C 1
ATOM 1739 O O . ASN B 1 64 ? 11.43 -7.633 -1.583 1 90.38 64 ASN B O 1
ATOM 1743 N N . THR B 1 65 ? 12.695 -5.867 -1.753 1 88.69 65 THR B N 1
ATOM 1744 C CA . THR B 1 65 ? 13.062 -6.211 -3.119 1 88.69 65 THR B CA 1
ATOM 1745 C C . THR B 1 65 ? 13.805 -7.547 -3.16 1 88.69 65 THR B C 1
ATOM 1747 O O . THR B 1 65 ? 13.516 -8.398 -3.998 1 88.69 65 THR B O 1
ATOM 1750 N N . PHE B 1 66 ? 14.672 -7.758 -2.227 1 89.69 66 PHE B N 1
ATOM 1751 C CA . PHE B 1 66 ? 15.445 -8.992 -2.184 1 89.69 66 PHE B CA 1
ATOM 1752 C C . PHE B 1 66 ? 14.555 -10.172 -1.806 1 89.69 66 PHE B C 1
ATOM 1754 O O . PHE B 1 66 ? 14.711 -11.273 -2.34 1 89.69 66 PHE B O 1
ATOM 1761 N N . LEU B 1 67 ? 13.633 -9.945 -1.041 1 89.88 67 LEU B N 1
ATOM 1762 C CA . LEU B 1 67 ? 12.742 -11 -0.565 1 89.88 67 LEU B CA 1
ATOM 1763 C C . LEU B 1 67 ? 11.797 -11.461 -1.671 1 89.88 67 LEU B C 1
ATOM 1765 O O . LEU B 1 67 ? 11.211 -12.539 -1.583 1 89.88 67 LEU B O 1
ATOM 1769 N N . GLN B 1 68 ? 11.664 -10.695 -2.719 1 87.81 68 GLN B N 1
ATOM 1770 C CA . GLN B 1 68 ? 10.758 -11.047 -3.811 1 87.81 68 GLN B CA 1
ATOM 1771 C C . GLN B 1 68 ? 11.422 -12.008 -4.789 1 87.81 68 GLN B C 1
ATOM 1773 O O . GLN B 1 68 ? 10.766 -12.539 -5.688 1 87.81 68 GLN B O 1
ATOM 1778 N N . LYS B 1 69 ? 12.719 -12.234 -4.77 1 87.81 69 LYS B N 1
ATOM 1779 C CA . LYS B 1 69 ? 13.469 -13.195 -5.582 1 87.81 69 LYS B CA 1
ATOM 1780 C C . LYS B 1 69 ? 13.18 -13 -7.066 1 87.81 69 LYS B C 1
ATOM 1782 O O . LYS B 1 69 ? 12.773 -13.938 -7.754 1 87.81 69 LYS B O 1
ATOM 1787 N N . PRO B 1 70 ? 13.523 -11.852 -7.57 1 89.06 70 PRO B N 1
ATOM 1788 C CA . PRO B 1 70 ? 13.141 -11.531 -8.945 1 89.06 70 PRO B CA 1
ATOM 1789 C C . PRO B 1 70 ? 13.812 -12.438 -9.977 1 89.06 70 PRO B C 1
ATOM 1791 O O . PRO B 1 70 ? 13.203 -12.773 -11 1 89.06 70 PRO B O 1
ATOM 1794 N N . LYS B 1 71 ? 15.031 -12.836 -9.742 1 89.25 71 LYS B N 1
ATOM 1795 C CA . LYS B 1 71 ? 15.719 -13.711 -10.688 1 89.25 71 LYS B CA 1
ATOM 1796 C C . LYS B 1 71 ? 14.961 -15.023 -10.875 1 89.25 71 LYS B C 1
ATOM 1798 O O . LYS B 1 71 ? 14.75 -15.469 -12.008 1 89.25 71 LYS B O 1
ATOM 1803 N N . GLU B 1 72 ? 14.523 -15.523 -9.859 1 87.81 72 GLU B N 1
ATOM 1804 C CA . GLU B 1 72 ? 13.82 -16.797 -9.859 1 87.81 72 GLU B CA 1
ATOM 1805 C C . GLU B 1 72 ? 12.398 -16.656 -10.406 1 87.81 72 GLU B C 1
ATOM 1807 O O . GLU B 1 72 ? 11.922 -17.5 -11.164 1 87.81 72 GLU B O 1
ATOM 1812 N N . ASN B 1 73 ? 11.797 -15.531 -10.117 1 88 73 ASN B N 1
ATOM 1813 C CA . ASN B 1 73 ? 10.367 -15.422 -10.352 1 88 73 ASN B CA 1
ATOM 1814 C C . ASN B 1 73 ? 10.062 -14.734 -11.688 1 88 73 ASN B C 1
ATOM 1816 O O . ASN B 1 73 ? 9.047 -15.016 -12.32 1 88 73 ASN B O 1
ATOM 1820 N N . LEU B 1 74 ? 10.938 -13.891 -12.117 1 93.44 74 LEU B N 1
ATOM 1821 C CA . LEU B 1 74 ? 10.609 -13.062 -13.273 1 93.44 74 LEU B CA 1
ATOM 1822 C C . LEU B 1 74 ? 11.43 -13.477 -14.484 1 93.44 74 LEU B C 1
ATOM 1824 O O . LEU B 1 74 ? 11.055 -13.188 -15.625 1 93.44 74 LEU B O 1
ATOM 1828 N N . LYS B 1 75 ? 12.633 -14.094 -14.234 1 93.5 75 LYS B N 1
ATOM 1829 C CA . LYS B 1 75 ? 13.508 -14.562 -15.305 1 93.5 75 LYS B CA 1
ATOM 1830 C C . LYS B 1 75 ? 13.867 -13.414 -16.25 1 93.5 75 LYS B C 1
ATOM 1832 O O . LYS B 1 75 ? 14.391 -12.383 -15.82 1 93.5 75 LYS B O 1
ATOM 1837 N N . GLU B 1 76 ? 13.461 -13.445 -17.547 1 92.06 76 GLU B N 1
ATOM 1838 C CA . GLU B 1 76 ? 13.875 -12.469 -18.562 1 92.06 76 GLU B CA 1
ATOM 1839 C C . GLU B 1 76 ? 13.25 -11.102 -18.297 1 92.06 76 GLU B C 1
ATOM 1841 O O . GLU B 1 76 ? 13.742 -10.086 -18.781 1 92.06 76 GLU B O 1
ATOM 1846 N N . HIS B 1 77 ? 12.203 -11.07 -17.547 1 92.88 77 HIS B N 1
ATOM 1847 C CA . HIS B 1 77 ? 11.5 -9.812 -17.312 1 92.88 77 HIS B CA 1
ATOM 1848 C C . HIS B 1 77 ? 12.031 -9.117 -16.062 1 92.88 77 HIS B C 1
ATOM 1850 O O . HIS B 1 77 ? 11.539 -8.047 -15.688 1 92.88 77 HIS B O 1
ATOM 1856 N N . LYS B 1 78 ? 13.023 -9.711 -15.445 1 94.69 78 LYS B N 1
ATOM 1857 C CA . LYS B 1 78 ? 13.547 -9.219 -14.172 1 94.69 78 LYS B CA 1
ATOM 1858 C C . LYS B 1 78 ? 14.234 -7.863 -14.352 1 94.69 78 LYS B C 1
ATOM 1860 O O . LYS B 1 78 ? 14.102 -6.984 -13.5 1 94.69 78 LYS B O 1
ATOM 1865 N N . ASP B 1 79 ? 14.906 -7.656 -15.445 1 94.38 79 ASP B N 1
ATOM 1866 C CA . ASP B 1 79 ? 15.758 -6.484 -15.617 1 94.38 79 ASP B CA 1
ATOM 1867 C C . ASP B 1 79 ? 14.922 -5.203 -15.672 1 94.38 79 ASP B C 1
ATOM 1869 O O . ASP B 1 79 ? 15.227 -4.23 -14.984 1 94.38 79 ASP B O 1
ATOM 1873 N N . LEU B 1 80 ? 13.922 -5.219 -16.547 1 94.25 80 LEU B N 1
ATOM 1874 C CA . LEU B 1 80 ? 13.055 -4.043 -16.625 1 94.25 80 LEU B CA 1
ATOM 1875 C C . LEU B 1 80 ? 12.414 -3.748 -15.281 1 94.25 80 LEU B C 1
ATOM 1877 O O . LEU B 1 80 ? 12.359 -2.592 -14.852 1 94.25 80 LEU B O 1
ATOM 1881 N N . TRP B 1 81 ? 11.93 -4.777 -14.625 1 95.12 81 TRP B N 1
ATOM 1882 C CA . TRP B 1 81 ? 11.297 -4.645 -13.312 1 95.12 81 TRP B CA 1
ATOM 1883 C C . TRP B 1 81 ? 12.266 -4.047 -12.297 1 95.12 81 TRP B C 1
ATOM 1885 O O . TRP B 1 81 ? 11.914 -3.119 -11.562 1 95.12 81 TRP B O 1
ATOM 1895 N N . LEU B 1 82 ? 13.523 -4.492 -12.328 1 94.5 82 LEU B N 1
ATOM 1896 C CA . LEU B 1 82 ? 14.523 -4.012 -11.391 1 94.5 82 LEU B CA 1
ATOM 1897 C C . LEU B 1 82 ? 14.938 -2.58 -11.711 1 94.5 82 LEU B C 1
ATOM 1899 O O . LEU B 1 82 ? 15.164 -1.774 -10.805 1 94.5 82 LEU B O 1
ATOM 1903 N N . ARG B 1 83 ? 15.047 -2.346 -12.969 1 94.5 83 ARG B N 1
ATOM 1904 C CA . ARG B 1 83 ? 15.422 -0.992 -13.367 1 94.5 83 ARG B CA 1
ATOM 1905 C C . ARG B 1 83 ? 14.414 0.028 -12.852 1 94.5 83 ARG B C 1
ATOM 1907 O O . ARG B 1 83 ? 14.797 1.075 -12.32 1 94.5 83 ARG B O 1
ATOM 1914 N N . ILE B 1 84 ? 13.148 -0.269 -12.984 1 94.25 84 ILE B N 1
ATOM 1915 C CA . ILE B 1 84 ? 12.102 0.634 -12.523 1 94.25 84 ILE B CA 1
ATOM 1916 C C . ILE B 1 84 ? 12.133 0.719 -11 1 94.25 84 ILE B C 1
ATOM 1918 O O . ILE B 1 84 ? 11.969 1.8 -10.43 1 94.25 84 ILE B O 1
ATOM 1922 N N . LEU B 1 85 ? 12.383 -0.359 -10.375 1 93.56 85 LEU B N 1
ATOM 1923 C CA . LEU B 1 85 ? 12.445 -0.394 -8.914 1 93.56 85 LEU B CA 1
ATOM 1924 C C . LEU B 1 85 ? 13.609 0.446 -8.398 1 93.56 85 LEU B C 1
ATOM 1926 O O . LEU B 1 85 ? 13.469 1.17 -7.414 1 93.56 85 LEU B O 1
ATOM 1930 N N . TYR B 1 86 ? 14.734 0.342 -9.062 1 91.5 86 TYR B N 1
ATOM 1931 C CA . TYR B 1 86 ? 15.898 1.104 -8.641 1 91.5 86 TYR B CA 1
ATOM 1932 C C . TYR B 1 86 ? 15.695 2.596 -8.875 1 91.5 86 TYR B C 1
ATOM 1934 O O . TYR B 1 86 ? 16.125 3.424 -8.07 1 91.5 86 TYR B O 1
ATOM 1942 N N . ALA B 1 87 ? 15.086 2.918 -9.953 1 92.88 87 ALA B N 1
ATOM 1943 C CA . ALA B 1 87 ? 14.734 4.316 -10.188 1 92.88 87 ALA B CA 1
ATOM 1944 C C . ALA B 1 87 ? 13.844 4.852 -9.07 1 92.88 87 ALA B C 1
ATOM 1946 O O . ALA B 1 87 ? 14.062 5.953 -8.562 1 92.88 87 ALA B O 1
ATOM 1947 N N . LYS B 1 88 ? 12.922 4.055 -8.695 1 92.56 88 LYS B N 1
ATOM 1948 C CA . LYS B 1 88 ? 12.039 4.422 -7.586 1 92.56 88 LYS B CA 1
ATOM 1949 C C . LYS B 1 88 ? 12.828 4.59 -6.289 1 92.56 88 LYS B C 1
ATOM 1951 O O . LYS B 1 88 ? 12.578 5.52 -5.523 1 92.56 88 LYS B O 1
ATOM 1956 N N . PHE B 1 89 ? 13.703 3.715 -6.117 1 90.75 89 PHE B N 1
ATOM 1957 C CA . PHE B 1 89 ? 14.547 3.748 -4.93 1 90.75 89 PHE B CA 1
ATOM 1958 C C . PHE B 1 89 ? 15.391 5.02 -4.895 1 90.75 89 PHE B C 1
ATOM 1960 O O . PHE B 1 89 ? 15.469 5.691 -3.865 1 90.75 89 PHE B O 1
ATOM 1967 N N . LEU B 1 90 ? 15.945 5.371 -5.977 1 90.44 90 LEU B N 1
ATOM 1968 C CA . LEU B 1 90 ? 16.797 6.555 -6.062 1 90.44 90 LEU B CA 1
ATOM 1969 C C . LEU B 1 90 ? 15.984 7.824 -5.82 1 90.44 90 LEU B C 1
ATOM 1971 O O . LEU B 1 90 ? 16.406 8.703 -5.066 1 90.44 90 LEU B O 1
ATOM 1975 N N . ILE B 1 91 ? 14.859 7.863 -6.414 1 89.81 91 ILE B N 1
ATOM 1976 C CA . ILE B 1 91 ? 13.992 9.023 -6.238 1 89.81 91 ILE B CA 1
ATOM 1977 C C . ILE B 1 91 ? 13.57 9.133 -4.773 1 89.81 91 ILE B C 1
ATOM 1979 O O . ILE B 1 91 ? 13.555 10.227 -4.207 1 89.81 91 ILE B O 1
ATOM 1983 N N . THR B 1 92 ? 13.219 8.031 -4.188 1 89.56 92 THR B N 1
ATOM 1984 C CA . THR B 1 92 ? 12.828 8.016 -2.783 1 89.56 92 THR B CA 1
ATOM 1985 C C . THR B 1 92 ? 13.961 8.516 -1.896 1 89.56 92 THR B C 1
ATOM 1987 O O . THR B 1 92 ? 13.734 9.281 -0.96 1 89.56 92 THR B O 1
ATOM 1990 N N . CYS B 1 93 ? 15.148 8.125 -2.176 1 88.62 93 CYS B N 1
ATOM 1991 C CA . CYS B 1 93 ? 16.312 8.578 -1.412 1 88.62 93 CYS B CA 1
ATOM 1992 C C . CYS B 1 93 ? 16.484 10.086 -1.534 1 88.62 93 CYS B C 1
ATOM 1994 O O . CYS B 1 93 ? 16.781 10.758 -0.545 1 88.62 93 CYS B O 1
ATOM 1996 N N . LEU B 1 94 ? 16.25 10.562 -2.666 1 86.56 94 LEU B N 1
ATOM 1997 C CA . LEU B 1 94 ? 16.438 11.984 -2.922 1 86.56 94 LEU B CA 1
ATOM 1998 C C . LEU B 1 94 ? 15.391 12.82 -2.203 1 86.56 94 LEU B C 1
ATOM 2000 O O . LEU B 1 94 ? 15.703 13.859 -1.618 1 86.56 94 LEU B O 1
ATOM 2004 N N . VAL B 1 95 ? 14.188 12.312 -2.191 1 84.19 95 VAL B N 1
ATOM 2005 C CA . VAL B 1 95 ? 13.094 13.148 -1.712 1 84.19 95 VAL B CA 1
ATOM 2006 C C . VAL B 1 95 ? 12.914 12.953 -0.208 1 84.19 95 VAL B C 1
ATOM 2008 O O . VAL B 1 95 ? 12.43 13.844 0.487 1 84.19 95 VAL B O 1
ATOM 2011 N N . CYS B 1 96 ? 13.242 11.797 0.327 1 81.31 96 CYS B N 1
ATOM 2012 C CA . CYS B 1 96 ? 13.039 11.5 1.74 1 81.31 96 CYS B CA 1
ATOM 2013 C C . CYS B 1 96 ? 14.273 11.867 2.559 1 81.31 96 CYS B C 1
ATOM 2015 O O . CYS B 1 96 ? 14.203 11.961 3.785 1 81.31 96 CYS B O 1
ATOM 2017 N N . THR B 1 97 ? 15.391 12.047 2.002 1 75.5 97 THR B N 1
ATOM 2018 C CA . THR B 1 97 ? 16.594 12.445 2.725 1 75.5 97 THR B CA 1
ATOM 2019 C C . THR B 1 97 ? 16.734 13.961 2.734 1 75.5 97 THR B C 1
ATOM 2021 O O . THR B 1 97 ? 16.25 14.648 1.829 1 75.5 97 THR B O 1
ATOM 2024 N N . PRO B 1 98 ? 17.281 14.469 3.836 1 74.81 98 PRO B N 1
ATOM 2025 C CA . PRO B 1 98 ? 17.422 15.922 3.963 1 74.81 98 PRO B CA 1
ATOM 2026 C C . PRO B 1 98 ? 18.312 16.531 2.885 1 74.81 98 PRO B C 1
ATOM 2028 O O . PRO B 1 98 ? 18.375 17.75 2.756 1 74.81 98 PRO B O 1
ATOM 2031 N N . ILE B 1 99 ? 18.859 15.719 2.031 1 74.44 99 ILE B N 1
ATOM 2032 C CA . ILE B 1 99 ? 19.797 16.219 1.037 1 74.44 99 ILE B CA 1
ATOM 2033 C C . ILE B 1 99 ? 19.109 17.25 0.144 1 74.44 99 ILE B C 1
ATOM 2035 O O . ILE B 1 99 ? 19.641 18.344 -0.078 1 74.44 99 ILE B O 1
ATOM 2039 N N . LEU B 1 100 ? 17.938 16.984 -0.299 1 78.88 100 LEU B N 1
ATOM 2040 C CA . LEU B 1 100 ? 17.219 17.891 -1.196 1 78.88 100 LEU B CA 1
ATOM 2041 C C . LEU B 1 100 ? 16.781 19.156 -0.457 1 78.88 100 LEU B C 1
ATOM 2043 O O . LEU B 1 100 ? 16.734 20.234 -1.037 1 78.88 100 LEU B O 1
ATOM 2047 N N . ARG B 1 101 ? 16.484 18.969 0.777 1 78.94 101 ARG B N 1
ATOM 2048 C CA . ARG B 1 101 ? 16.016 20.094 1.583 1 78.94 101 ARG B CA 1
ATOM 2049 C C . ARG B 1 101 ? 17.094 21.156 1.71 1 78.94 101 ARG B C 1
ATOM 2051 O O . ARG B 1 101 ? 16.797 22.344 1.861 1 78.94 101 ARG B O 1
ATOM 2058 N N . LEU B 1 102 ? 18.312 20.719 1.617 1 82.19 102 LEU B N 1
ATOM 2059 C CA . LEU B 1 102 ? 19.438 21.641 1.753 1 82.19 102 LEU B CA 1
ATOM 2060 C C . LEU B 1 102 ? 19.719 22.359 0.44 1 82.19 102 LEU B C 1
ATOM 2062 O O . LEU B 1 102 ? 20.359 23.422 0.43 1 82.19 102 LEU B O 1
ATOM 2066 N N . LEU B 1 103 ? 19.234 21.906 -0.65 1 85.19 103 LEU B N 1
ATOM 2067 C CA . LEU B 1 103 ? 19.625 22.406 -1.965 1 85.19 103 LEU B CA 1
ATOM 2068 C C . LEU B 1 103 ? 18.531 23.281 -2.562 1 85.19 103 LEU B C 1
ATOM 2070 O O . LEU B 1 103 ? 18.781 24.047 -3.496 1 85.19 103 LEU B O 1
ATOM 2074 N N . VAL B 1 104 ? 17.297 23.188 -2.086 1 87.69 104 VAL B N 1
ATOM 2075 C CA . VAL B 1 104 ? 16.203 23.922 -2.709 1 87.69 104 VAL B CA 1
ATOM 2076 C C . VAL B 1 104 ? 15.359 24.609 -1.636 1 87.69 104 VAL B C 1
ATOM 2078 O O . VAL B 1 104 ? 15.5 24.312 -0.446 1 87.69 104 VAL B O 1
ATOM 2081 N N . SER B 1 105 ? 14.555 25.562 -2.088 1 87.94 105 SER B N 1
ATOM 2082 C CA . SER B 1 105 ? 13.664 26.25 -1.165 1 87.94 105 SER B CA 1
ATOM 2083 C C . SER B 1 105 ? 12.656 25.281 -0.546 1 87.94 105 SER B C 1
ATOM 2085 O O . SER B 1 105 ? 12.453 24.188 -1.051 1 87.94 105 SER B O 1
ATOM 2087 N N . ARG B 1 106 ? 12.016 25.656 0.477 1 83.81 106 ARG B N 1
ATOM 2088 C CA . ARG B 1 106 ? 11.023 24.828 1.173 1 83.81 106 ARG B CA 1
ATOM 2089 C C . ARG B 1 106 ? 9.828 24.547 0.274 1 83.81 106 ARG B C 1
ATOM 2091 O O . ARG B 1 106 ? 9.336 23.406 0.233 1 83.81 106 ARG B O 1
ATOM 2098 N N . GLU B 1 107 ? 9.406 25.547 -0.439 1 86.75 107 GLU B N 1
ATOM 2099 C CA . GLU B 1 107 ? 8.258 25.391 -1.327 1 86.75 107 GLU B CA 1
ATOM 2100 C C . GLU B 1 107 ? 8.555 24.391 -2.438 1 86.75 107 GLU B C 1
ATOM 2102 O O . GLU B 1 107 ? 7.727 23.531 -2.736 1 86.75 107 GLU B O 1
ATOM 2107 N N . THR B 1 108 ? 9.75 24.547 -2.928 1 89.62 108 THR B N 1
ATOM 2108 C CA . THR B 1 108 ? 10.164 23.625 -3.988 1 89.62 108 THR B CA 1
ATOM 2109 C C . THR B 1 108 ? 10.312 22.203 -3.449 1 89.62 108 THR B C 1
ATOM 2111 O O . THR B 1 108 ? 9.945 21.234 -4.125 1 89.62 108 THR B O 1
ATOM 2114 N N . HIS B 1 109 ? 10.805 22.094 -2.26 1 88.75 109 HIS B N 1
ATOM 2115 C CA . HIS B 1 109 ? 10.969 20.781 -1.626 1 88.75 109 HIS B CA 1
ATOM 2116 C C . HIS B 1 109 ? 9.617 20.094 -1.423 1 88.75 109 HIS B C 1
ATOM 2118 O O . HIS B 1 109 ? 9.477 18.906 -1.701 1 88.75 109 HIS B O 1
ATOM 2124 N N . ILE B 1 110 ? 8.664 20.844 -1.031 1 88 110 ILE B N 1
ATOM 2125 C CA . ILE B 1 110 ? 7.332 20.328 -0.78 1 88 110 ILE B CA 1
ATOM 2126 C C . ILE B 1 110 ? 6.707 19.859 -2.092 1 88 110 ILE B C 1
ATOM 2128 O O . ILE B 1 110 ? 6.117 18.766 -2.154 1 88 110 ILE B O 1
ATOM 2132 N N . ALA B 1 111 ? 6.879 20.641 -3.094 1 91.06 111 ALA B N 1
ATOM 2133 C CA . ALA B 1 111 ? 6.324 20.297 -4.402 1 91.06 111 ALA B CA 1
ATOM 2134 C C . ALA B 1 111 ? 6.98 19.031 -4.961 1 91.06 111 ALA B C 1
ATOM 2136 O O . ALA B 1 111 ? 6.293 18.141 -5.453 1 91.06 111 ALA B O 1
ATOM 2137 N N . LEU B 1 112 ? 8.266 18.984 -4.848 1 91.12 112 LEU B N 1
ATOM 2138 C CA . LEU B 1 112 ? 9 17.828 -5.359 1 91.12 112 LEU B CA 1
ATOM 2139 C C . LEU B 1 112 ? 8.617 16.562 -4.609 1 91.12 112 LEU B C 1
ATOM 2141 O O . LEU B 1 112 ? 8.477 15.5 -5.215 1 91.12 112 LEU B O 1
ATOM 2145 N N . GLN B 1 113 ? 8.438 16.656 -3.334 1 90.06 113 GLN B N 1
ATOM 2146 C CA . GLN B 1 113 ? 8.016 15.516 -2.539 1 90.06 113 GLN B CA 1
ATOM 2147 C C . GLN B 1 113 ? 6.621 15.047 -2.945 1 90.06 113 GLN B C 1
ATOM 2149 O O . GLN B 1 113 ? 6.391 13.852 -3.135 1 90.06 113 GLN B O 1
ATOM 2154 N N . PHE B 1 114 ? 5.82 15.953 -3.15 1 91 114 PHE B N 1
ATOM 2155 C CA . PHE B 1 114 ? 4.449 15.641 -3.523 1 91 114 PHE B CA 1
ATOM 2156 C C . PHE B 1 114 ? 4.402 14.914 -4.863 1 91 114 PHE B C 1
ATOM 2158 O O . PHE B 1 114 ? 3.811 13.844 -4.977 1 91 114 PHE B O 1
ATOM 2165 N N . TYR B 1 115 ?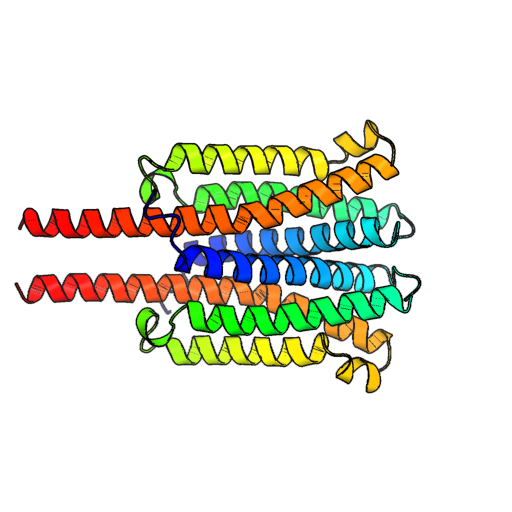 5.027 15.43 -5.836 1 93.25 115 TYR B N 1
ATOM 2166 C CA . TYR B 1 115 ? 4.973 14.844 -7.172 1 93.25 115 TYR B CA 1
ATOM 2167 C C . TYR B 1 115 ? 5.703 13.508 -7.215 1 93.25 115 TYR B C 1
ATOM 2169 O O . TYR B 1 115 ? 5.293 12.594 -7.934 1 93.25 115 TYR B O 1
ATOM 2177 N N . SER B 1 116 ? 6.766 13.383 -6.473 1 92.06 116 SER B N 1
ATOM 2178 C CA . SER B 1 116 ? 7.477 12.109 -6.398 1 92.06 116 SER B CA 1
ATOM 2179 C C . SER B 1 116 ? 6.609 11.031 -5.77 1 92.06 116 SER B C 1
ATOM 2181 O O . SER B 1 116 ? 6.57 9.898 -6.258 1 92.06 116 SER B O 1
ATOM 2183 N N . ILE B 1 117 ? 5.93 11.391 -4.762 1 90 117 ILE B N 1
ATOM 2184 C CA . ILE B 1 117 ? 5.043 10.445 -4.09 1 90 117 ILE B CA 1
ATOM 2185 C C . ILE B 1 117 ? 3.918 10.031 -5.035 1 90 117 ILE B C 1
ATOM 2187 O O . ILE B 1 117 ? 3.561 8.852 -5.105 1 90 117 ILE B O 1
ATOM 2191 N N . LEU B 1 118 ? 3.43 10.977 -5.754 1 91.56 118 LEU B N 1
ATOM 2192 C CA . LEU B 1 118 ? 2.373 10.672 -6.715 1 91.56 118 LEU B CA 1
ATOM 2193 C C . LEU B 1 118 ? 2.857 9.68 -7.766 1 91.56 118 LEU B C 1
ATOM 2195 O O . LEU B 1 118 ? 2.174 8.695 -8.055 1 91.56 118 LEU B O 1
ATOM 2199 N N . ILE B 1 119 ? 4.008 9.906 -8.188 1 92.56 119 ILE B N 1
ATOM 2200 C CA . ILE B 1 119 ? 4.582 9.008 -9.18 1 92.56 119 ILE B CA 1
ATOM 2201 C C . ILE B 1 119 ? 4.777 7.625 -8.57 1 92.56 119 ILE B C 1
ATOM 2203 O O . ILE B 1 119 ? 4.492 6.609 -9.211 1 92.56 119 ILE B O 1
ATOM 2207 N N . MET B 1 120 ? 5.18 7.52 -7.379 1 91.88 120 MET B N 1
ATOM 2208 C CA . MET B 1 120 ? 5.418 6.246 -6.711 1 91.88 120 MET B CA 1
ATOM 2209 C C . MET B 1 120 ? 4.113 5.473 -6.539 1 91.88 120 MET B C 1
ATOM 2211 O O . MET B 1 120 ? 4.078 4.254 -6.734 1 91.88 120 MET B O 1
ATOM 2215 N N . ILE B 1 121 ? 3.129 6.207 -6.227 1 91.94 121 ILE B N 1
ATOM 2216 C CA . ILE B 1 121 ? 1.834 5.566 -6.023 1 91.94 121 ILE B CA 1
ATOM 2217 C C . ILE B 1 121 ? 1.296 5.059 -7.359 1 91.94 121 ILE B C 1
ATOM 2219 O O . ILE B 1 121 ? 0.657 4.008 -7.422 1 91.94 121 ILE B O 1
ATOM 2223 N N . ILE B 1 122 ? 1.652 5.766 -8.398 1 93 122 ILE B N 1
ATOM 2224 C CA . ILE B 1 122 ? 1.197 5.391 -9.727 1 93 122 ILE B CA 1
ATOM 2225 C C . ILE B 1 122 ? 1.978 4.172 -10.211 1 93 122 ILE B C 1
ATOM 2227 O O . ILE B 1 122 ? 1.394 3.225 -10.75 1 93 122 ILE B O 1
ATOM 2231 N N . VAL B 1 123 ? 3.199 4.086 -9.922 1 93.81 123 VAL B N 1
ATOM 2232 C CA . VAL B 1 123 ? 4.082 3.07 -10.492 1 93.81 123 VAL B CA 1
ATOM 2233 C C . VAL B 1 123 ? 4.008 1.795 -9.648 1 93.81 123 VAL B C 1
ATOM 2235 O O . VAL B 1 123 ? 4.191 0.692 -10.172 1 93.81 123 VAL B O 1
ATOM 2238 N N . SER B 1 124 ? 3.678 1.9 -8.445 1 92.75 124 SER B N 1
ATOM 2239 C CA . SER B 1 124 ? 3.775 0.777 -7.52 1 92.75 124 SER B CA 1
ATOM 2240 C C . SER B 1 124 ? 2.826 -0.35 -7.918 1 92.75 124 SER B C 1
ATOM 2242 O O . SER B 1 124 ? 3.236 -1.508 -8.016 1 92.75 124 SER B O 1
ATOM 2244 N N . PRO B 1 125 ? 1.588 -0.092 -8.195 1 91.06 125 PRO B N 1
ATOM 2245 C CA . PRO B 1 125 ? 0.721 -1.189 -8.633 1 91.06 125 PRO B CA 1
ATOM 2246 C C . PRO B 1 125 ? 1.152 -1.786 -9.969 1 91.06 125 PRO B C 1
ATOM 2248 O O . PRO B 1 125 ? 0.985 -2.986 -10.195 1 91.06 125 PRO B O 1
ATOM 2251 N N . LEU B 1 126 ? 1.681 -0.944 -10.789 1 91.31 126 LEU B N 1
ATOM 2252 C CA . LEU B 1 126 ? 2.154 -1.444 -12.07 1 91.31 126 LEU B CA 1
ATOM 2253 C C . LEU B 1 126 ? 3.266 -2.471 -11.883 1 91.31 126 LEU B C 1
ATOM 2255 O O . LEU B 1 126 ? 3.26 -3.525 -12.516 1 91.31 126 LEU B O 1
ATOM 2259 N N . LEU B 1 127 ? 4.125 -2.178 -11.023 1 92.94 127 LEU B N 1
ATOM 2260 C CA . LEU B 1 127 ? 5.227 -3.092 -10.742 1 92.94 127 LEU B CA 1
ATOM 2261 C C . LEU B 1 127 ? 4.711 -4.395 -10.133 1 92.94 127 LEU B C 1
ATOM 2263 O O . LEU B 1 127 ? 5.207 -5.473 -10.461 1 92.94 127 LEU B O 1
ATOM 2267 N N . ARG B 1 128 ? 3.773 -4.25 -9.328 1 90 128 ARG B N 1
ATOM 2268 C CA . ARG B 1 128 ? 3.195 -5.441 -8.711 1 90 128 ARG B CA 1
ATOM 2269 C C . ARG B 1 128 ? 2.496 -6.312 -9.75 1 90 128 ARG B C 1
ATOM 2271 O O . ARG B 1 128 ? 2.707 -7.527 -9.789 1 90 128 ARG B O 1
ATOM 2278 N N . PHE B 1 129 ? 1.73 -5.707 -10.555 1 90.38 129 PHE B N 1
ATOM 2279 C CA . PHE B 1 129 ? 0.981 -6.469 -11.547 1 90.38 129 PHE B CA 1
ATOM 2280 C C . PHE B 1 129 ? 1.916 -7.062 -12.594 1 90.38 129 PHE B C 1
ATOM 2282 O O . PHE B 1 129 ? 1.704 -8.18 -13.062 1 90.38 129 PHE B O 1
ATOM 2289 N N . TYR B 1 130 ? 2.906 -6.301 -12.875 1 91.62 130 TYR B N 1
ATOM 2290 C CA . TYR B 1 130 ? 3.938 -6.805 -13.773 1 91.62 130 TYR B CA 1
ATOM 2291 C C . TYR B 1 130 ? 4.586 -8.062 -13.211 1 91.62 130 TYR B C 1
ATOM 2293 O O . TYR B 1 130 ? 4.668 -9.086 -13.898 1 91.62 130 TYR B O 1
ATOM 2301 N N . ARG B 1 131 ? 4.891 -8.031 -12.047 1 90.81 131 ARG B N 1
ATOM 2302 C CA . ARG B 1 131 ? 5.535 -9.164 -11.383 1 90.81 131 ARG B CA 1
ATOM 2303 C C . ARG B 1 131 ? 4.582 -10.352 -11.281 1 90.81 131 ARG B C 1
ATOM 2305 O O . ARG B 1 131 ? 4.961 -11.484 -11.578 1 90.81 131 ARG B O 1
ATOM 2312 N N . GLU B 1 132 ? 3.418 -10.047 -10.812 1 87.19 132 GLU B N 1
ATOM 2313 C CA . GLU B 1 132 ? 2.438 -11.125 -10.664 1 87.19 132 GLU B CA 1
ATOM 2314 C C . GLU B 1 132 ? 2.154 -11.797 -12.008 1 87.19 132 GLU B C 1
ATOM 2316 O O . GLU B 1 132 ? 2.08 -13.023 -12.086 1 87.19 132 GLU B O 1
ATOM 2321 N N . TYR B 1 133 ? 2.025 -11.008 -12.961 1 87.81 133 TYR B N 1
ATOM 2322 C CA . TYR B 1 133 ? 1.707 -11.523 -14.289 1 87.81 133 TYR B CA 1
ATOM 2323 C C . TYR B 1 133 ? 2.812 -12.445 -14.797 1 87.81 133 TYR B C 1
ATOM 2325 O O . TYR B 1 133 ? 2.557 -13.602 -15.141 1 87.81 133 TYR B O 1
ATOM 2333 N N . TYR B 1 134 ? 3.984 -12.016 -14.75 1 90.19 134 TYR B N 1
ATOM 2334 C CA . TYR B 1 134 ? 5.078 -12.773 -15.352 1 90.19 134 TYR B CA 1
ATOM 2335 C C . TYR B 1 134 ? 5.516 -13.914 -14.445 1 90.19 134 TYR B C 1
ATOM 2337 O O . TYR B 1 134 ? 5.973 -14.953 -14.922 1 90.19 134 TYR B O 1
ATOM 2345 N N . THR B 1 135 ? 5.402 -13.734 -13.133 1 87.81 135 THR B N 1
ATOM 2346 C CA . THR B 1 135 ? 5.645 -14.859 -12.234 1 87.81 135 THR B CA 1
ATOM 2347 C C . THR B 1 135 ? 4.676 -16 -12.531 1 87.81 135 THR B C 1
ATOM 2349 O O . THR B 1 135 ? 5.078 -17.172 -12.586 1 87.81 135 THR B O 1
ATOM 2352 N N . ASN B 1 136 ? 3.426 -15.633 -12.68 1 83.62 136 ASN B N 1
ATOM 2353 C CA . ASN B 1 136 ? 2.414 -16.641 -12.977 1 83.62 136 ASN B CA 1
ATOM 2354 C C . ASN B 1 136 ? 2.66 -17.297 -14.336 1 83.62 136 ASN B C 1
ATOM 2356 O O . ASN B 1 136 ? 2.48 -18.5 -14.484 1 83.62 136 ASN B O 1
ATOM 2360 N N . LEU B 1 137 ? 3.016 -16.562 -15.273 1 85.62 137 LEU B N 1
ATOM 2361 C CA . LEU B 1 137 ? 3.312 -17.078 -16.609 1 85.62 137 LEU B CA 1
ATOM 2362 C C . LEU B 1 137 ? 4.473 -18.062 -16.562 1 85.62 137 LEU B C 1
ATOM 2364 O O . LEU B 1 137 ? 4.41 -19.141 -17.172 1 85.62 137 LEU B O 1
ATOM 2368 N N . ASN B 1 138 ? 5.484 -17.703 -15.844 1 86.06 138 ASN B N 1
ATOM 2369 C CA . ASN B 1 138 ? 6.652 -18.578 -15.711 1 86.06 138 ASN B CA 1
ATOM 2370 C C . ASN B 1 138 ? 6.316 -19.859 -14.961 1 86.06 138 ASN B C 1
ATOM 2372 O O . ASN B 1 138 ? 6.848 -20.922 -15.273 1 86.06 138 ASN B O 1
ATOM 2376 N N . LYS B 1 139 ? 5.531 -19.766 -13.977 1 82.44 139 LYS B N 1
ATOM 2377 C CA . LYS B 1 139 ? 5.094 -20.969 -13.258 1 82.44 139 LYS B CA 1
ATOM 2378 C C . LYS B 1 139 ? 4.285 -21.891 -14.164 1 82.44 139 LYS B C 1
ATOM 2380 O O . LYS B 1 139 ? 4.457 -23.109 -14.125 1 82.44 139 LYS B O 1
ATOM 2385 N N . GLN B 1 140 ? 3.4 -21.297 -14.914 1 80.06 140 GLN B N 1
ATOM 2386 C CA . GLN B 1 140 ? 2.592 -22.078 -15.844 1 80.06 140 GLN B CA 1
ATOM 2387 C C . GLN B 1 140 ? 3.467 -22.797 -16.875 1 80.06 140 GLN B C 1
ATOM 2389 O O . GLN B 1 140 ? 3.262 -23.969 -17.156 1 80.06 140 GLN B O 1
ATOM 2394 N N . THR B 1 141 ? 4.332 -22.078 -17.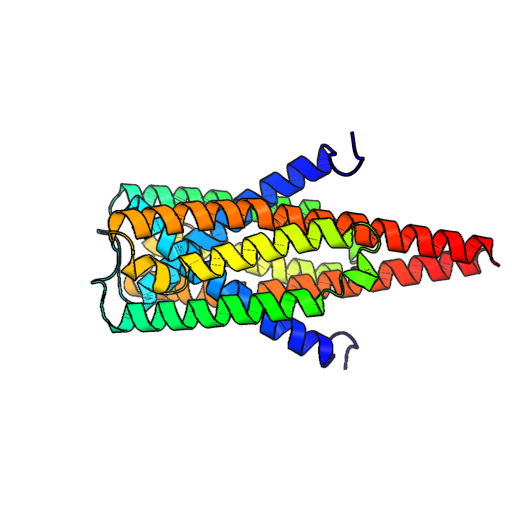391 1 83 141 THR B N 1
ATOM 2395 C CA . THR B 1 141 ? 5.238 -22.641 -18.391 1 83 141 THR B CA 1
ATOM 2396 C C . THR B 1 141 ? 6.066 -23.766 -17.781 1 83 141 THR B C 1
ATOM 2398 O O . THR B 1 141 ? 6.332 -24.781 -18.438 1 83 141 THR B O 1
ATOM 2401 N N . ARG B 1 142 ? 6.527 -23.656 -16.594 1 81.56 142 ARG B N 1
ATOM 2402 C CA . ARG B 1 142 ? 7.289 -24.688 -15.891 1 81.56 142 ARG B CA 1
ATOM 2403 C C . ARG B 1 142 ? 6.465 -25.953 -15.711 1 81.56 142 ARG B C 1
ATOM 2405 O O . ARG B 1 142 ? 6.973 -27.062 -15.891 1 81.56 142 ARG B O 1
ATOM 2412 N N . TYR B 1 143 ? 5.328 -25.719 -15.344 1 76.88 143 TYR B N 1
ATOM 2413 C CA . TYR B 1 143 ? 4.445 -26.859 -15.148 1 76.88 143 TYR B CA 1
ATOM 2414 C C . TYR B 1 143 ? 4.145 -27.547 -16.484 1 76.88 143 TYR B C 1
ATOM 2416 O O . TYR B 1 143 ? 4.117 -28.781 -16.562 1 76.88 143 TYR B O 1
ATOM 2424 N N . GLU B 1 144 ? 3.873 -26.828 -17.438 1 75.19 144 GLU B N 1
ATOM 2425 C CA . GLU B 1 144 ? 3.615 -27.375 -18.75 1 75.19 144 GLU B CA 1
ATOM 2426 C C . GLU B 1 144 ? 4.824 -28.156 -19.266 1 75.19 144 GLU B C 1
ATOM 2428 O O . GLU B 1 144 ? 4.672 -29.219 -19.875 1 75.19 144 GLU B O 1
ATOM 2433 N N . ASN B 1 145 ? 5.988 -27.625 -19.047 1 75 145 ASN B N 1
ATOM 2434 C CA . ASN B 1 145 ? 7.211 -28.297 -19.484 1 75 145 ASN B CA 1
ATOM 2435 C C . ASN B 1 145 ? 7.457 -29.578 -18.688 1 75 145 ASN B C 1
ATOM 2437 O O . ASN B 1 145 ? 8.055 -30.516 -19.203 1 75 145 ASN B O 1
ATOM 2441 N N . MET B 1 146 ? 7.16 -29.625 -17.453 1 74.38 146 MET B N 1
ATOM 2442 C CA . MET B 1 146 ? 7.285 -30.828 -16.625 1 74.38 146 MET B CA 1
ATOM 2443 C C . MET B 1 146 ? 6.344 -31.922 -17.125 1 74.38 146 MET B C 1
ATOM 2445 O O . MET B 1 146 ? 6.664 -33.094 -17.031 1 74.38 146 MET B O 1
ATOM 2449 N N . GLU B 1 147 ? 5.238 -31.594 -17.656 1 67.19 147 GLU B N 1
ATOM 2450 C CA . GLU B 1 147 ? 4.27 -32.531 -18.203 1 67.19 147 GLU B CA 1
ATOM 2451 C C . GLU B 1 147 ? 4.785 -33.156 -19.5 1 67.19 147 GLU B C 1
ATOM 2453 O O . GLU B 1 147 ? 4.52 -34.344 -19.781 1 67.19 147 GLU B O 1
ATOM 2458 N N . ILE B 1 148 ? 5.477 -32.406 -20.188 1 69.25 148 ILE B N 1
ATOM 2459 C CA . ILE B 1 148 ? 5.984 -32.875 -21.469 1 69.25 148 ILE B CA 1
ATOM 2460 C C . ILE B 1 148 ? 7.121 -33.875 -21.234 1 69.25 148 ILE B C 1
ATOM 2462 O O . ILE B 1 148 ? 7.309 -34.812 -22 1 69.25 148 ILE B O 1
ATOM 2466 N N . VAL B 1 149 ? 7.781 -33.688 -20.172 1 69.19 149 VAL B N 1
ATOM 2467 C CA . VAL B 1 149 ? 8.945 -34.531 -19.922 1 69.19 149 VAL B CA 1
ATOM 2468 C C . VAL B 1 149 ? 8.5 -35.844 -19.297 1 69.19 149 VAL B C 1
ATOM 2470 O O . VAL B 1 149 ? 9.234 -36.844 -19.344 1 69.19 149 VAL B O 1
ATOM 2473 N N . HIS B 1 150 ? 7.371 -36.062 -18.766 1 56.56 150 HIS B N 1
ATOM 2474 C CA . HIS B 1 150 ? 6.852 -37.344 -18.281 1 56.56 150 HIS B CA 1
ATOM 2475 C C . HIS B 1 150 ? 5.781 -37.875 -19.219 1 56.56 150 HIS B C 1
ATOM 2477 O O . HIS B 1 150 ? 4.863 -37.156 -19.609 1 56.56 150 HIS B O 1
#

Solvent-accessible surface area (backbone atoms only — not comparable to full-atom values): 15730 Å² total; per-residue (Å²): 126,66,81,74,77,36,71,68,48,51,52,53,46,52,38,49,38,52,26,49,51,30,48,19,38,54,40,5,44,32,48,46,27,59,76,71,38,81,40,56,88,72,41,71,68,57,52,51,50,50,42,52,38,31,52,44,29,53,50,27,49,54,52,51,54,60,73,62,41,45,66,81,39,36,49,89,56,28,59,66,56,46,52,55,50,49,53,50,48,53,51,49,52,46,60,46,35,67,68,45,57,75,75,42,55,71,70,56,41,39,49,53,38,30,54,51,46,50,50,47,54,60,48,47,57,52,54,50,51,51,47,53,51,42,28,51,50,50,50,51,52,50,52,54,52,56,51,68,74,100,126,67,83,74,78,35,71,68,47,51,52,54,45,52,38,48,38,50,25,49,50,30,48,20,37,54,40,5,42,31,48,48,27,59,77,71,38,82,44,56,86,71,40,69,66,56,50,52,51,50,43,52,37,32,51,46,29,54,52,27,48,53,53,50,54,62,72,62,41,44,68,80,41,35,50,89,56,26,59,66,55,48,52,55,50,49,51,50,50,52,50,47,54,46,62,46,34,70,67,44,57,74,75,44,56,69,69,54,40,40,49,52,38,31,54,51,46,51,50,49,52,60,46,48,57,53,54,49,50,51,47,52,51,43,29,50,51,49,52,52,51,50,52,54,52,55,52,70,75,99

Sequence (300 aa):
MSEFFSQDLAIKYTVRFCHMFTVCALSGKSIFEYLYGDFTNNSKAEGIFCGILGLILILSGLINTFLQKPKENLKEHKDLWLRILYAKFLITCLVCTPILRLLVSRETHIALQFYSILIMIIVSPLLRFYREYYTNLNKQTRYENMEIVHMSEFFSQDLAIKYTVRFCHMFTVCALSGKSIFEYLYGDFTNNSKAEGIFCGILGLILILSGLINTFLQKPKENLKEHKDLWLRILYAKFLITCLVCTPILRLLVSRETHIALQFYSILIMIIVSPLLRFYREYYTNLNKQTRYENMEIVH

Secondary structure (DSSP, 8-state):
--TTS-HHHHHHHHHHHHHHHHHHHHHHHHHHHHHH---S---HHHHHHHHHHHHHHHHHHHHHHHHT-HHHHHGGGHHHHHHHHHHHHHHHHHHHSHHHHHHS-HHHHHHHHHHHHHHHHHHHHHHHHHHHHHHHHHHHHHHHHHHHH-/--TTS-HHHHHHHHHHHHHHHHHHHHHHHHHHHHHH---S---HHHHHHHHHHHHHHHHHHHHHHHHT-HHHHHGGGHHHHHHHHHHHHHHHHHHHSHHHHHHS-HHHHHHHHHHHHHHHHHHHHHHHHHHHHHHHHHHHHHHHHHHHH-

pLDDT: mean 86.66, std 9.55, range [42.69, 96.12]